Protein AF-A0A6L3IJA5-F1 (afdb_monomer)

Solvent-accessible surface area (backbone atoms only — not comparable to full-atom values): 13699 Å² total; per-residue (Å²): 108,68,68,59,54,30,40,75,74,55,51,24,45,78,39,43,43,39,73,94,77,70,41,75,40,86,70,76,57,50,31,84,88,55,12,35,15,20,26,86,86,50,43,81,37,47,68,91,60,28,25,31,34,43,31,57,41,77,87,83,70,42,78,50,74,45,78,39,91,75,43,54,68,75,41,63,40,60,51,35,37,33,44,24,50,54,77,87,69,91,47,86,58,62,51,78,49,78,43,82,45,71,37,71,56,60,38,58,46,79,45,77,51,69,24,52,68,57,72,60,26,44,50,74,47,54,46,73,84,42,31,89,29,44,22,76,33,53,70,40,56,52,69,58,46,23,50,37,45,36,48,24,19,47,26,80,83,34,86,87,46,79,60,53,39,45,66,25,48,35,44,96,87,68,48,65,45,85,78,70,75,70,50,39,58,42,51,10,36,23,16,27,86,80,55,45,84,35,45,86,90,48,71,48,42,30,37,39,31,40,45,77,46,29,40,35,46,27,35,31,66,90,63,62,60,73,43,68,47,67,50,40,36,29,44,27,32,70,93,40,73,86,24,28,36,34,40,43,36,40,38,38,30,74

pLDDT: mean 91.91, std 5.21, range [74.38, 98.38]

Mean predicted aligned error: 9.99 Å

Nearest PDB structures (foldseek):
  6c10-assembly1_A  TM=4.971E-01  e=2.724E-02  Mus musculus
  6bxz-assembly1_C  TM=3.250E-01  e=1.174E-02  Sus scrofa
  4xhz-assembly1_A  TM=2.845E-01  e=6.436E-03  Homo sapiens
  5kj4-assembly4_D  TM=2.575E-01  e=3.979E-03  Mus musculus
  6c13-assembly1_A  TM=2.760E-01  e=1.174E-02  Mus musculus

Foldseek 3Di:
DVLLVCCVVVQKDKFWADPVVRATDPDAAQPDRFKFFAALALDTDHPVRGQKMWGQPSVVRDTDIGGDPPHDAQRWYKTKMWMAGPPVDRRPHIDMDIDIDHRHQLLEDEAEEEFEDDAFGWDKDFLVVSQVSQCVLQVDGLQVVLVLQQLLQCCVVPVVGDRFKAKFWAAPVRDTPPPDDAQDGRNKFFAALRRDGDHPPPNGAWMWYRDRRIIIITGHPPHDFQRKDWTKMKMAGPVDRSRIHIYTYIYGYD

Structure (mmCIF, N/CA/C/O backbone):
data_AF-A0A6L3IJA5-F1
#
_entry.id   AF-A0A6L3IJA5-F1
#
loop_
_atom_site.group_PDB
_atom_site.id
_atom_site.type_symbol
_atom_site.label_atom_id
_atom_site.label_alt_id
_atom_site.label_comp_id
_atom_site.label_asym_id
_atom_site.label_entity_id
_atom_site.label_seq_id
_atom_site.pdbx_PDB_ins_code
_atom_site.Cartn_x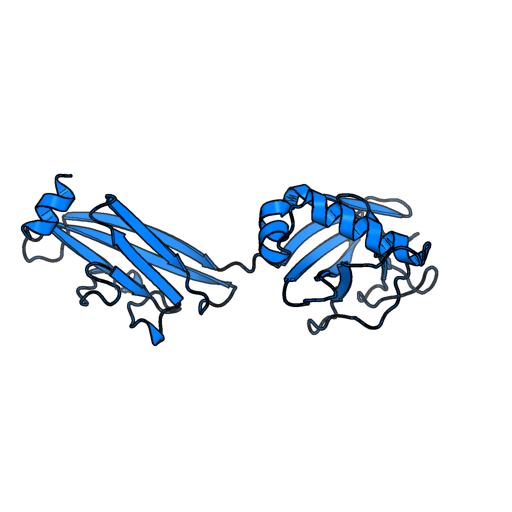
_atom_site.Cartn_y
_atom_site.Cartn_z
_atom_site.occupancy
_atom_site.B_iso_or_equiv
_atom_site.auth_seq_id
_atom_site.auth_comp_id
_atom_site.auth_asym_id
_atom_site.auth_atom_id
_atom_site.pdbx_PDB_model_num
ATOM 1 N N . ASP A 1 1 ? -27.912 -8.558 23.636 1.00 84.38 1 ASP A N 1
ATOM 2 C CA . ASP A 1 1 ? -28.985 -7.749 24.263 1.00 84.38 1 ASP A CA 1
ATOM 3 C C . ASP A 1 1 ? -28.858 -7.706 25.769 1.00 84.38 1 ASP A C 1
ATOM 5 O O . ASP A 1 1 ? -28.705 -6.617 26.307 1.00 84.38 1 ASP A O 1
ATOM 9 N N . GLU A 1 2 ? -28.803 -8.856 26.439 1.00 92.12 2 GLU A N 1
ATOM 10 C CA . GLU A 1 2 ? -28.619 -8.929 27.898 1.00 92.12 2 GLU A CA 1
ATOM 11 C C . GLU A 1 2 ? -27.371 -8.183 28.396 1.00 92.12 2 GLU A C 1
ATOM 13 O O . GLU A 1 2 ? -27.477 -7.377 29.315 1.00 92.12 2 GLU A O 1
ATOM 18 N N . THR A 1 3 ? -26.215 -8.345 27.740 1.00 90.56 3 THR A N 1
ATOM 19 C CA . THR A 1 3 ? -24.975 -7.627 28.098 1.00 90.56 3 THR A CA 1
ATOM 20 C C . THR A 1 3 ? -25.127 -6.103 28.050 1.00 90.56 3 THR A C 1
ATOM 22 O O . THR A 1 3 ? -24.613 -5.410 28.920 1.00 90.56 3 THR A O 1
ATOM 25 N N . LEU A 1 4 ? -25.856 -5.562 27.068 1.00 93.56 4 LEU A N 1
ATOM 26 C CA . LEU A 1 4 ? -26.048 -4.112 26.921 1.00 93.56 4 LEU A CA 1
ATOM 27 C C . LEU A 1 4 ? -27.063 -3.562 27.932 1.00 93.56 4 LEU A C 1
ATOM 29 O O . LEU A 1 4 ? -26.890 -2.457 28.449 1.00 93.56 4 LEU A O 1
ATOM 33 N N . ALA A 1 5 ? -28.093 -4.345 28.265 1.00 94.62 5 ALA A N 1
ATOM 34 C CA . ALA A 1 5 ? -28.998 -4.020 29.364 1.00 94.62 5 ALA A CA 1
ATOM 35 C C . ALA A 1 5 ? -28.258 -4.023 30.716 1.00 94.62 5 ALA A C 1
ATOM 37 O O . ALA A 1 5 ? -28.434 -3.104 31.517 1.00 94.62 5 ALA A O 1
ATOM 38 N N . ALA A 1 6 ? -27.386 -5.012 30.937 1.00 94.56 6 ALA A N 1
ATOM 39 C CA . ALA A 1 6 ? -26.534 -5.123 32.119 1.00 94.56 6 ALA A CA 1
ATOM 40 C C . ALA A 1 6 ? -25.496 -3.992 32.217 1.00 94.56 6 ALA A C 1
ATOM 42 O O . ALA A 1 6 ? -25.232 -3.481 33.303 1.00 94.56 6 ALA A O 1
ATOM 43 N N . LEU A 1 7 ? -24.952 -3.543 31.083 1.00 94.19 7 LEU A N 1
ATOM 44 C CA . LEU A 1 7 ? -24.096 -2.358 31.029 1.00 94.19 7 LEU A CA 1
ATOM 45 C C . LEU A 1 7 ? -24.874 -1.100 31.441 1.00 94.19 7 LEU A C 1
ATOM 47 O O . LEU A 1 7 ? -24.409 -0.318 32.264 1.00 94.19 7 LEU A O 1
ATOM 51 N N . SER A 1 8 ? -26.093 -0.935 30.920 1.00 92.56 8 SER A N 1
ATOM 52 C CA . SER A 1 8 ? -26.939 0.236 31.196 1.00 92.56 8 SER A CA 1
ATOM 53 C C . SER A 1 8 ? -27.377 0.325 32.661 1.00 92.56 8 SER A C 1
ATOM 55 O O . SER A 1 8 ? -27.529 1.420 33.195 1.00 92.56 8 SER A O 1
ATOM 57 N N . ASN A 1 9 ? -27.585 -0.819 33.320 1.00 93.81 9 ASN A N 1
ATOM 58 C CA . ASN A 1 9 ? -27.947 -0.875 34.738 1.00 93.81 9 ASN A CA 1
ATOM 59 C C . ASN A 1 9 ? -26.731 -0.965 35.686 1.00 93.81 9 ASN A C 1
ATOM 61 O O . ASN A 1 9 ? -26.912 -0.979 36.902 1.00 93.81 9 ASN A O 1
ATOM 65 N N . GLY A 1 10 ? -25.508 -1.013 35.144 1.00 92.88 10 GLY A N 1
ATOM 66 C CA . GLY A 1 10 ? -24.252 -0.994 35.897 1.00 92.88 10 GLY A CA 1
ATOM 67 C C . GLY A 1 10 ? -23.812 -2.332 36.499 1.00 92.88 10 GLY A C 1
ATOM 68 O O . GLY A 1 10 ? -22.794 -2.364 37.190 1.00 92.88 10 GLY A O 1
ATOM 69 N N . SER A 1 11 ? -24.534 -3.431 36.251 1.00 94.88 11 SER A N 1
ATOM 70 C CA . SER A 1 11 ? -24.127 -4.780 36.687 1.00 94.88 11 SER A CA 1
ATOM 71 C C . SER A 1 11 ? -22.992 -5.372 35.848 1.00 94.88 11 SER A C 1
ATOM 73 O O . SER A 1 11 ? -22.302 -6.284 36.300 1.00 94.88 11 SER A O 1
ATOM 75 N N . VAL A 1 12 ? -22.762 -4.827 34.654 1.00 95.81 12 VAL A N 1
ATOM 76 C CA . VAL A 1 12 ? -21.605 -5.109 33.800 1.00 95.81 12 VAL A CA 1
ATOM 77 C C . VAL A 1 12 ? -20.880 -3.801 33.503 1.00 95.81 12 VAL A C 1
ATOM 79 O O . VAL A 1 12 ? -21.504 -2.750 33.381 1.00 95.81 12 VAL A O 1
ATOM 82 N N . VAL A 1 13 ? -19.559 -3.868 33.373 1.00 94.94 13 VAL A N 1
ATOM 83 C CA . VAL A 1 13 ? -18.711 -2.755 32.927 1.00 94.94 13 VAL A CA 1
ATOM 84 C C . VAL A 1 13 ? -18.027 -3.091 31.610 1.00 94.94 13 VAL A C 1
ATOM 86 O O . VAL A 1 13 ? -17.796 -4.261 31.314 1.00 94.94 13 VAL A O 1
ATOM 89 N N . PHE A 1 14 ? -17.682 -2.059 30.843 1.00 96.31 14 PHE A N 1
ATOM 90 C CA . PHE A 1 14 ? -16.883 -2.156 29.626 1.00 96.31 14 PHE A CA 1
ATOM 91 C C . PHE A 1 14 ? -15.626 -1.301 29.786 1.00 96.31 14 PHE A C 1
ATOM 93 O O . PHE A 1 14 ? -15.737 -0.106 30.056 1.00 96.31 14 PHE A O 1
ATOM 100 N N . TYR A 1 15 ? -14.447 -1.906 29.646 1.00 96.19 15 TYR A N 1
ATOM 101 C CA . TYR A 1 15 ? -13.167 -1.219 29.833 1.00 96.19 15 TYR A CA 1
ATOM 102 C C . TYR A 1 15 ? -12.074 -1.764 28.903 1.00 96.19 15 TYR A C 1
ATOM 104 O O . TYR A 1 15 ? -12.122 -2.933 28.505 1.00 96.19 15 TYR A O 1
ATOM 112 N N . PRO A 1 16 ? -11.040 -0.958 28.604 1.00 96.19 16 PRO A N 1
ATOM 113 C CA . PRO A 1 16 ? -9.792 -1.450 28.050 1.00 96.19 16 PRO A CA 1
ATOM 114 C C . PRO A 1 16 ? -9.051 -2.349 29.036 1.00 96.19 16 PRO A C 1
ATOM 116 O O . PRO A 1 16 ? -9.175 -2.222 30.255 1.00 96.19 16 PRO A O 1
ATOM 119 N N . ILE A 1 17 ? -8.207 -3.220 28.500 1.00 94.06 17 ILE A N 1
ATOM 120 C CA . ILE A 1 17 ? -7.330 -4.099 29.265 1.00 94.06 17 ILE A CA 1
ATOM 121 C C . ILE A 1 17 ? -5.891 -3.747 28.909 1.00 94.06 17 ILE A C 1
ATOM 123 O O . ILE A 1 17 ? -5.483 -3.792 27.750 1.00 94.06 17 ILE A O 1
ATOM 127 N N . ASN A 1 18 ? -5.106 -3.393 29.922 1.00 89.56 18 ASN A N 1
ATOM 128 C CA . ASN A 1 18 ? -3.681 -3.171 29.767 1.00 89.56 18 ASN A CA 1
ATOM 129 C C . ASN A 1 18 ? -2.971 -4.528 29.697 1.00 89.56 18 ASN A C 1
ATOM 131 O O . ASN A 1 18 ? -2.871 -5.233 30.699 1.00 89.56 18 ASN A O 1
ATOM 135 N N . ILE A 1 19 ? -2.473 -4.879 28.514 1.00 81.75 19 ILE A N 1
ATOM 136 C CA . ILE A 1 19 ? -1.857 -6.184 28.248 1.00 81.75 19 ILE A CA 1
ATOM 137 C C . ILE A 1 19 ? -0.525 -6.330 28.990 1.00 81.75 19 ILE A C 1
ATOM 139 O O . ILE A 1 19 ? -0.257 -7.380 29.565 1.00 81.75 19 ILE A O 1
ATOM 143 N N . SER A 1 20 ? 0.295 -5.274 29.033 1.00 83.06 20 SER A N 1
ATOM 144 C CA . SER A 1 20 ? 1.627 -5.338 29.649 1.00 83.06 20 SER A CA 1
ATOM 145 C C . SER A 1 20 ? 1.568 -5.508 31.165 1.00 83.06 20 SER A C 1
ATOM 147 O O . SER A 1 20 ? 2.432 -6.155 31.749 1.00 83.06 20 SER A O 1
ATOM 149 N N . LYS A 1 21 ? 0.528 -4.964 31.802 1.00 86.38 21 LYS A N 1
ATOM 150 C CA . LYS A 1 21 ? 0.259 -5.130 33.238 1.00 86.38 21 LYS A CA 1
ATOM 151 C C . LYS A 1 21 ? -0.733 -6.254 33.544 1.00 86.38 21 LYS A C 1
ATOM 153 O O . LYS A 1 21 ? -0.950 -6.551 34.714 1.00 86.38 21 LYS A O 1
ATOM 158 N N . ASN A 1 22 ? -1.337 -6.837 32.509 1.00 85.81 22 ASN A N 1
ATOM 159 C CA . ASN A 1 22 ? -2.434 -7.798 32.579 1.00 85.81 22 ASN A CA 1
ATOM 160 C C . ASN A 1 22 ? -3.544 -7.385 33.567 1.00 85.81 22 ASN A C 1
ATOM 162 O O . ASN A 1 22 ? -3.958 -8.168 34.418 1.00 85.81 22 ASN A O 1
ATOM 166 N N . CYS A 1 23 ? -4.002 -6.135 33.479 1.00 90.50 23 CYS A N 1
ATOM 167 C CA . CYS A 1 23 ? -5.037 -5.598 34.361 1.00 90.50 23 CYS A CA 1
ATOM 168 C C . CYS A 1 23 ? -6.010 -4.681 33.614 1.00 90.50 23 CYS A C 1
ATOM 170 O O . CYS A 1 23 ? -5.690 -4.113 32.567 1.00 90.50 23 CYS A O 1
ATOM 172 N N . TRP A 1 24 ? -7.211 -4.516 34.162 1.00 93.75 24 TRP A N 1
ATOM 173 C CA . TRP A 1 24 ? -8.219 -3.616 33.612 1.00 93.75 24 TRP A CA 1
ATOM 174 C C . TRP A 1 24 ? -7.794 -2.155 33.722 1.00 93.75 24 TRP A C 1
ATOM 176 O O . TRP A 1 24 ? -7.414 -1.673 34.791 1.00 93.75 24 TRP A O 1
ATOM 186 N N . ASN A 1 25 ? -7.905 -1.423 32.619 1.00 93.62 25 ASN A N 1
ATOM 187 C CA . ASN A 1 25 ? -7.674 0.008 32.587 1.00 93.62 25 ASN A CA 1
ATOM 188 C C . ASN A 1 25 ? -8.999 0.749 32.805 1.00 93.62 25 ASN A C 1
ATOM 190 O O . ASN A 1 25 ? -9.786 0.932 31.884 1.00 93.62 25 ASN A O 1
ATOM 194 N N . ARG A 1 26 ? -9.220 1.216 34.034 1.00 92.81 26 ARG A N 1
ATOM 195 C CA . ARG A 1 26 ? -10.448 1.916 34.451 1.00 92.81 26 ARG A CA 1
ATOM 196 C C . ARG A 1 26 ? -10.456 3.411 34.096 1.00 92.81 26 ARG A C 1
ATOM 198 O O . ARG A 1 26 ? -11.208 4.178 34.692 1.00 92.81 26 ARG A O 1
ATOM 205 N N . THR A 1 27 ? -9.591 3.847 33.177 1.00 94.56 27 THR A N 1
ATOM 206 C CA . THR A 1 27 ? -9.556 5.243 32.714 1.00 94.56 27 THR A CA 1
ATOM 207 C C . THR A 1 27 ? -10.893 5.600 32.073 1.00 94.56 27 THR A C 1
ATOM 209 O O . THR A 1 27 ? -11.450 4.804 31.316 1.00 94.56 27 THR A O 1
ATOM 212 N N . ALA A 1 28 ? -11.413 6.792 32.369 1.00 95.44 28 ALA A N 1
ATOM 213 C CA . ALA A 1 28 ? -12.652 7.268 31.763 1.00 95.44 28 ALA A CA 1
ATOM 214 C C . ALA A 1 28 ? -12.550 7.283 30.221 1.00 95.44 28 ALA A C 1
ATOM 216 O O . ALA A 1 28 ? -11.445 7.454 29.696 1.00 95.44 28 ALA A O 1
ATOM 217 N N . PRO A 1 29 ? -13.665 7.096 29.493 1.00 97.31 29 PRO A N 1
ATOM 218 C CA . PRO A 1 29 ? -13.683 7.161 28.035 1.00 97.31 29 PRO A CA 1
ATOM 219 C C . PRO A 1 29 ? -13.004 8.426 27.500 1.00 97.31 29 PRO A C 1
ATOM 221 O O . PRO A 1 29 ? -13.299 9.533 27.949 1.00 97.31 29 PRO A O 1
ATOM 224 N N . THR A 1 30 ? -12.095 8.257 26.539 1.00 97.56 30 THR A N 1
ATOM 225 C CA . THR A 1 30 ? -11.427 9.371 25.841 1.00 97.56 30 THR A CA 1
ATOM 226 C C . THR A 1 30 ? -11.969 9.595 24.430 1.00 97.56 30 THR A C 1
ATOM 228 O O . THR A 1 30 ? -11.649 10.608 23.809 1.00 97.56 30 THR A O 1
ATOM 231 N N . LYS A 1 31 ? -12.834 8.698 23.937 1.00 95.81 31 LYS A N 1
ATOM 232 C CA . LYS A 1 31 ? -13.572 8.823 22.677 1.00 95.81 31 LYS A CA 1
ATOM 233 C C . LYS A 1 31 ? -15.063 8.597 22.912 1.00 95.81 31 LYS A C 1
ATOM 235 O O . LYS A 1 31 ? -15.468 7.535 23.379 1.00 95.81 31 LYS A O 1
ATOM 240 N N . GLY A 1 32 ? -15.874 9.586 22.542 1.00 91.31 32 GLY A N 1
ATOM 241 C CA . GLY A 1 32 ? -17.325 9.506 22.692 1.00 91.31 32 GLY A CA 1
ATOM 242 C C . GLY A 1 32 ? -17.736 9.191 24.134 1.00 91.31 32 GLY A C 1
ATOM 243 O O . GLY A 1 32 ? -17.116 9.662 25.085 1.00 91.31 32 GLY A O 1
ATOM 244 N N . THR A 1 33 ? -18.791 8.391 24.292 1.00 90.38 33 THR A N 1
ATOM 245 C CA . THR A 1 33 ? -19.311 8.001 25.614 1.00 90.38 33 THR A CA 1
ATOM 246 C C . THR A 1 33 ? -18.761 6.660 26.101 1.00 90.38 33 THR A C 1
ATOM 248 O O . THR A 1 33 ? -18.692 6.456 27.304 1.00 90.38 33 THR A O 1
ATOM 251 N N . ASN A 1 34 ? -18.355 5.760 25.195 1.00 93.25 34 ASN A N 1
ATOM 252 C CA . ASN A 1 34 ? -17.954 4.381 25.515 1.00 93.25 34 ASN A CA 1
ATOM 253 C C . ASN A 1 34 ? -16.737 3.924 24.688 1.00 93.25 34 ASN A C 1
ATOM 255 O O . ASN A 1 34 ? -16.732 2.824 24.131 1.00 93.25 34 ASN A O 1
ATOM 259 N N . GLY A 1 35 ? -15.727 4.781 24.547 1.00 97.06 35 GLY A N 1
ATOM 260 C CA . GLY A 1 35 ? -14.554 4.490 23.731 1.00 97.06 35 GLY A CA 1
ATOM 261 C C . GLY A 1 35 ? -13.271 5.152 24.216 1.00 97.06 35 GLY A C 1
ATOM 262 O O . GLY A 1 35 ? -13.274 6.040 25.071 1.00 97.06 35 GLY A O 1
ATOM 263 N N . TRP A 1 36 ? -12.154 4.713 23.641 1.00 98.38 36 TRP A N 1
ATOM 264 C CA . TRP A 1 36 ? -10.816 5.194 23.974 1.00 98.38 36 TRP A CA 1
ATOM 265 C C . TRP A 1 36 ? -9.952 5.348 22.724 1.00 98.38 36 TRP A C 1
ATOM 267 O O . TRP A 1 36 ? -10.034 4.540 21.795 1.00 98.38 36 TRP A O 1
ATOM 277 N N . TYR A 1 37 ? -9.109 6.378 22.730 1.00 97.75 37 TYR A N 1
ATOM 278 C CA . TYR A 1 37 ? -7.975 6.517 21.819 1.00 97.75 37 TYR A CA 1
ATOM 279 C C . TYR A 1 37 ? -6.755 5.768 22.359 1.00 97.75 37 TYR A C 1
ATOM 281 O O . TYR A 1 37 ? -6.581 5.659 23.574 1.00 97.75 37 TYR A O 1
ATOM 289 N N . TYR A 1 38 ? -5.913 5.275 21.452 1.00 95.62 38 TYR A N 1
ATOM 290 C CA . TYR A 1 38 ? -4.679 4.555 21.759 1.00 95.62 38 TYR A CA 1
ATOM 291 C C . TYR A 1 38 ? -3.489 5.184 21.040 1.00 95.62 38 TYR A C 1
ATOM 293 O O . TYR A 1 38 ? -3.586 5.551 19.868 1.00 95.62 38 TYR A O 1
ATOM 301 N N . ASN A 1 39 ? -2.362 5.280 21.743 1.00 92.25 39 ASN A N 1
ATOM 302 C CA . ASN A 1 39 ? -1.087 5.742 21.198 1.00 92.25 39 ASN A CA 1
ATOM 303 C C . ASN A 1 39 ? -0.274 4.581 20.596 1.00 92.25 39 ASN A C 1
ATOM 305 O O . ASN A 1 39 ? -0.659 3.418 20.697 1.00 92.25 39 ASN A O 1
ATOM 309 N N . THR A 1 40 ? 0.891 4.885 20.020 1.00 84.38 40 THR A N 1
ATOM 310 C CA . THR A 1 40 ? 1.799 3.906 19.385 1.00 84.38 40 THR A CA 1
ATOM 311 C C . THR A 1 40 ? 2.246 2.761 20.297 1.00 84.38 40 THR A C 1
ATOM 313 O O . THR A 1 40 ? 2.575 1.688 19.805 1.00 84.38 40 THR A O 1
ATOM 316 N N . ALA A 1 41 ? 2.221 2.942 21.620 1.00 84.38 41 ALA A N 1
ATOM 317 C CA . ALA A 1 41 ? 2.559 1.900 22.590 1.00 84.38 41 ALA A CA 1
ATOM 318 C C . ALA A 1 41 ? 1.355 1.023 22.998 1.00 84.38 41 ALA A C 1
ATOM 320 O O . ALA A 1 41 ? 1.477 0.200 23.906 1.00 84.38 41 ALA A O 1
ATOM 321 N N . GLY A 1 42 ? 0.178 1.222 22.390 1.00 83.75 42 GLY A N 1
ATOM 322 C CA . GLY A 1 42 ? -1.064 0.536 22.768 1.00 83.75 42 GLY A CA 1
ATOM 323 C C . GLY A 1 42 ? -1.662 1.025 24.092 1.00 83.75 42 GLY A C 1
ATOM 324 O O . GLY A 1 42 ? -2.520 0.364 24.675 1.00 83.75 42 GLY A O 1
ATOM 325 N N . GLY A 1 43 ? -1.209 2.173 24.601 1.00 91.25 43 GLY A N 1
ATOM 326 C CA . GLY A 1 43 ? -1.737 2.791 25.814 1.00 91.25 43 GLY A CA 1
ATOM 327 C C . GLY A 1 43 ? -2.904 3.726 25.513 1.00 91.25 43 GLY A C 1
ATOM 328 O O . GLY A 1 43 ? -2.872 4.453 24.523 1.00 91.25 43 GLY A O 1
ATOM 329 N N . VAL A 1 44 ? -3.905 3.741 26.398 1.00 95.62 44 VAL A N 1
ATOM 330 C CA . VAL A 1 44 ? -5.018 4.704 26.334 1.00 95.62 44 VAL A CA 1
ATOM 331 C C . VAL A 1 44 ? -4.482 6.134 26.441 1.00 95.62 44 VAL A C 1
ATOM 333 O O . VAL A 1 44 ? -3.692 6.430 27.340 1.00 95.62 44 VAL A O 1
ATOM 336 N N . CYS A 1 45 ? -4.929 7.013 25.549 1.00 95.25 45 CYS A N 1
ATOM 337 C CA . CYS A 1 45 ? -4.523 8.415 25.473 1.00 95.25 45 CYS A CA 1
ATOM 338 C C . CYS A 1 45 ? -5.701 9.334 25.092 1.00 95.25 45 CYS A C 1
ATOM 340 O O . CYS A 1 45 ? -6.846 8.888 24.974 1.00 95.25 45 CYS A O 1
ATOM 342 N N . ASP A 1 46 ? -5.426 10.631 24.951 1.00 95.81 46 ASP A N 1
ATOM 343 C CA . ASP A 1 46 ? -6.362 11.605 24.387 1.00 95.81 46 ASP A CA 1
ATOM 344 C C . ASP A 1 46 ? -6.395 11.558 22.848 1.00 95.81 46 ASP A C 1
ATOM 346 O O . ASP A 1 46 ? -5.598 10.876 22.205 1.00 95.81 46 ASP A O 1
ATOM 350 N N . ALA A 1 47 ? -7.331 12.298 22.248 1.00 94.75 47 ALA A N 1
ATOM 351 C CA . ALA A 1 47 ? -7.491 12.347 20.795 1.00 94.75 47 ALA A CA 1
ATOM 352 C C . ALA A 1 47 ? -6.254 12.906 20.068 1.00 94.75 47 ALA A C 1
ATOM 354 O O . ALA A 1 47 ? -5.940 12.453 18.972 1.00 94.75 47 ALA A O 1
ATOM 355 N N . ALA A 1 48 ? -5.551 13.871 20.670 1.00 93.62 48 ALA A N 1
ATOM 356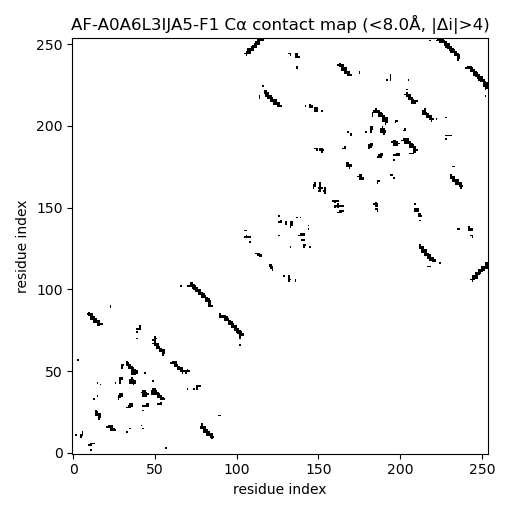 C CA . ALA A 1 48 ? -4.397 14.525 20.051 1.00 93.62 48 ALA A CA 1
ATOM 357 C C . ALA A 1 48 ? -3.186 13.587 19.931 1.00 93.62 48 ALA A C 1
ATOM 359 O O . ALA A 1 48 ? -2.389 13.720 19.007 1.00 93.62 48 ALA A O 1
ATOM 360 N N . SER A 1 49 ? -3.065 12.630 20.850 1.00 94.19 49 SER A N 1
ATOM 361 C CA . SER A 1 49 ? -1.978 11.647 20.893 1.00 94.19 49 SER A CA 1
ATOM 362 C C . SER A 1 49 ? -2.381 10.281 20.319 1.00 94.19 49 SER A C 1
ATOM 364 O O . SER A 1 49 ? -1.629 9.309 20.438 1.00 94.19 49 SER A O 1
ATOM 366 N N . GLY A 1 50 ? -3.601 10.170 19.790 1.00 94.44 50 GLY A N 1
ATOM 367 C CA . GLY A 1 50 ? -4.178 8.927 19.300 1.00 94.44 50 GLY A CA 1
ATOM 368 C C . GLY A 1 50 ? -3.728 8.590 17.882 1.00 94.44 50 GLY A C 1
ATOM 369 O O . GLY A 1 50 ? -3.652 9.462 17.020 1.00 94.44 50 GLY A O 1
ATOM 370 N N . ILE A 1 51 ? -3.494 7.302 17.638 1.00 93.56 51 ILE A N 1
ATOM 371 C CA . ILE A 1 51 ? -3.279 6.718 16.302 1.00 93.56 51 ILE A CA 1
ATOM 372 C C . ILE A 1 51 ? -4.341 5.671 15.942 1.00 93.56 51 ILE A C 1
ATOM 374 O O . ILE A 1 51 ? -4.516 5.314 14.785 1.00 93.56 51 ILE A O 1
ATOM 378 N N . ALA A 1 52 ? -5.073 5.171 16.931 1.00 95.06 52 ALA A N 1
ATOM 379 C CA . ALA A 1 52 ? -6.190 4.265 16.741 1.00 95.06 52 ALA A CA 1
ATOM 380 C C . ALA A 1 52 ? -7.237 4.529 17.820 1.00 95.06 52 ALA A C 1
ATOM 382 O O . ALA A 1 52 ? -6.974 5.184 18.832 1.00 95.06 52 ALA A O 1
ATOM 383 N N . SER A 1 53 ? -8.440 4.014 17.619 1.00 96.94 53 SER A N 1
ATOM 384 C CA . SER A 1 53 ? -9.498 4.081 18.612 1.00 96.94 53 SER A CA 1
ATOM 385 C C . SER A 1 53 ? -10.411 2.876 18.549 1.00 96.94 53 SER A C 1
ATOM 387 O O . SER A 1 53 ? -10.568 2.267 17.493 1.00 96.94 53 SER A O 1
ATOM 389 N N . ILE A 1 54 ? -11.035 2.573 19.683 1.00 97.44 54 ILE A N 1
ATOM 390 C CA . ILE A 1 54 ? -12.132 1.616 19.754 1.00 97.44 54 ILE A CA 1
ATOM 391 C C . ILE A 1 54 ? -13.287 2.227 20.536 1.00 97.44 54 ILE A C 1
ATOM 393 O O . ILE A 1 54 ? -13.072 2.883 21.560 1.00 97.44 54 ILE A O 1
ATOM 397 N N . GLU A 1 55 ? -14.507 2.017 20.063 1.00 96.94 55 GLU A N 1
ATOM 398 C CA . GLU A 1 55 ? -15.722 2.431 20.758 1.00 96.94 55 GLU A CA 1
ATOM 399 C C . GLU A 1 55 ? -16.811 1.367 20.654 1.00 96.94 55 GLU A C 1
ATOM 401 O O . GLU A 1 55 ? -16.899 0.635 19.669 1.00 96.94 55 GLU A O 1
ATOM 406 N N . LEU A 1 56 ? -17.637 1.278 21.695 1.00 97.00 56 LEU A N 1
ATOM 407 C CA . LEU A 1 56 ? -18.843 0.462 21.684 1.00 97.00 56 LEU A CA 1
ATOM 408 C C . LEU A 1 56 ? -20.018 1.286 21.146 1.00 97.00 56 LEU A C 1
ATOM 410 O O . LEU A 1 56 ? -20.538 2.160 21.847 1.00 97.00 56 LEU A O 1
ATOM 414 N N . ASP A 1 57 ? -20.490 0.952 19.946 1.00 95.06 57 ASP A N 1
ATOM 415 C CA . ASP A 1 57 ? -21.788 1.410 19.452 1.00 95.06 57 ASP A CA 1
ATOM 416 C C . ASP A 1 57 ? -22.874 0.497 20.033 1.00 95.06 57 ASP A C 1
ATOM 418 O O . ASP A 1 57 ? -23.192 -0.568 19.502 1.00 95.06 57 ASP A O 1
ATOM 422 N N . ALA A 1 58 ? -23.453 0.909 21.162 1.00 91.81 58 ALA A N 1
ATOM 423 C CA . ALA A 1 58 ? -24.501 0.145 21.835 1.00 91.81 58 ALA A CA 1
ATOM 424 C C . ALA A 1 58 ? -25.818 0.075 21.034 1.00 91.81 58 ALA A C 1
ATOM 426 O O . ALA A 1 58 ? -26.629 -0.817 21.284 1.00 91.81 58 ALA A O 1
ATOM 427 N N . THR A 1 59 ? -26.041 0.985 20.078 1.00 92.00 59 THR A N 1
ATOM 428 C CA . THR A 1 59 ? -27.263 1.002 19.258 1.00 92.00 59 THR A CA 1
ATOM 429 C C . THR A 1 59 ? -27.178 -0.059 18.170 1.00 92.00 59 THR A C 1
ATOM 431 O O . THR A 1 59 ? -28.105 -0.856 18.009 1.00 92.00 59 THR A O 1
ATOM 434 N N . LYS A 1 60 ? -26.047 -0.100 17.457 1.00 94.06 60 LYS A N 1
ATOM 435 C CA . LYS A 1 60 ? -25.774 -1.105 16.418 1.00 94.06 60 LYS A CA 1
ATOM 436 C C . LYS A 1 60 ? -25.258 -2.428 16.976 1.00 94.06 60 LYS A C 1
ATOM 438 O O . LYS A 1 60 ? -25.344 -3.443 16.295 1.00 94.06 60 LYS A O 1
ATOM 443 N N . LYS A 1 61 ? -24.824 -2.434 18.241 1.00 94.06 61 LYS A N 1
ATOM 444 C CA . LYS A 1 61 ? -24.240 -3.582 18.954 1.00 94.06 61 LYS A CA 1
ATOM 445 C C . LYS A 1 61 ? -22.892 -3.997 18.355 1.00 94.06 61 LYS A C 1
ATOM 447 O O . LYS A 1 61 ? -22.606 -5.183 18.217 1.00 94.06 61 LYS A O 1
ATOM 452 N N . GLU A 1 62 ? -22.068 -3.007 18.026 1.00 94.94 62 GLU A N 1
ATOM 453 C CA . GLU A 1 62 ? -20.787 -3.175 17.333 1.00 94.94 62 GLU A CA 1
ATOM 454 C C . GLU A 1 62 ? -19.627 -2.632 18.176 1.00 94.94 62 GLU A C 1
ATOM 456 O O . GLU A 1 62 ? -19.765 -1.636 18.890 1.00 94.94 62 GLU A O 1
ATOM 461 N N . LEU A 1 63 ? -18.464 -3.278 18.069 1.00 95.50 63 LEU A N 1
ATOM 462 C CA . LEU A 1 63 ? -17.188 -2.683 18.462 1.00 95.50 63 LEU A CA 1
ATOM 463 C C . LEU A 1 63 ? -16.572 -2.058 17.215 1.00 95.50 63 LEU A C 1
ATOM 465 O O . LEU A 1 63 ? -16.199 -2.769 16.284 1.00 95.50 63 LEU A O 1
ATOM 469 N N . VAL A 1 64 ? -16.482 -0.733 17.197 1.00 95.88 64 VAL A N 1
ATOM 470 C CA . VAL A 1 64 ? -15.977 0.022 16.052 1.00 95.88 64 VAL A CA 1
ATOM 471 C C . VAL A 1 64 ? -14.517 0.364 16.310 1.00 95.88 64 VAL A C 1
ATOM 473 O O . VAL A 1 64 ? -14.204 1.205 17.155 1.00 95.88 64 VAL A O 1
ATOM 476 N N . LEU A 1 65 ? -13.621 -0.311 15.593 1.00 94.88 65 LEU A N 1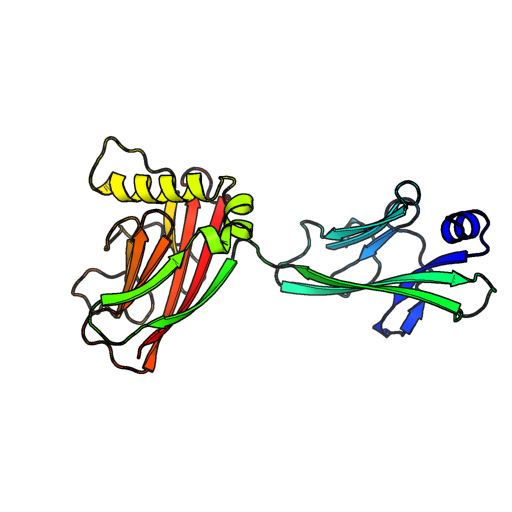
ATOM 477 C CA . LEU A 1 65 ? -12.190 -0.033 15.605 1.00 94.88 65 LEU A CA 1
ATOM 478 C C . LEU A 1 65 ? -11.837 0.862 14.415 1.00 94.88 65 LEU A C 1
ATOM 480 O O . LEU A 1 65 ? -12.151 0.531 13.278 1.00 94.88 65 LEU A O 1
ATOM 484 N N . ASN A 1 66 ? -11.171 1.984 14.683 1.00 93.50 66 ASN A N 1
ATOM 485 C CA . ASN A 1 66 ? -10.711 2.917 13.656 1.00 93.50 66 ASN A CA 1
ATOM 486 C C . ASN A 1 66 ? -9.212 3.164 13.810 1.00 93.50 66 ASN A C 1
ATOM 488 O O . ASN A 1 66 ? -8.766 3.538 14.898 1.00 93.50 66 ASN A O 1
ATOM 492 N N . VAL A 1 67 ? -8.461 3.022 12.721 1.00 90.75 67 VAL A N 1
ATOM 493 C CA . VAL A 1 67 ? -7.084 3.522 12.607 1.00 90.75 67 VAL A CA 1
ATOM 494 C C . VAL A 1 67 ? -7.154 4.969 12.120 1.00 90.75 67 VAL A C 1
ATOM 496 O O . VAL A 1 67 ? -7.919 5.276 11.210 1.00 90.75 67 VAL A O 1
ATOM 499 N N . LEU A 1 68 ? -6.425 5.871 12.772 1.00 90.31 68 LEU A N 1
ATOM 500 C CA . LEU A 1 68 ? -6.400 7.295 12.441 1.00 90.31 68 LEU A CA 1
ATOM 501 C C . LEU A 1 68 ? -5.295 7.578 11.418 1.00 90.31 68 LEU A C 1
ATOM 503 O O . LEU A 1 68 ? -4.276 6.896 11.403 1.00 90.31 68 LEU A O 1
ATOM 507 N N . GLU A 1 69 ? -5.453 8.637 10.625 1.00 83.00 69 GLU A N 1
ATOM 508 C CA . GLU A 1 69 ? -4.458 9.071 9.624 1.00 83.00 69 GLU A CA 1
ATOM 509 C C . GLU A 1 69 ? -3.089 9.421 10.235 1.00 83.00 69 GLU A C 1
ATOM 511 O O . GLU A 1 69 ? -2.067 9.394 9.559 1.00 83.00 69 GLU A O 1
ATOM 516 N N . THR A 1 70 ? -3.050 9.726 11.534 1.00 82.06 70 THR A N 1
ATOM 517 C CA . THR A 1 70 ? -1.818 9.969 12.298 1.00 82.06 70 THR A CA 1
ATOM 518 C C . THR A 1 70 ? -1.002 8.699 12.555 1.00 82.06 70 THR A C 1
ATOM 520 O O . THR A 1 70 ? 0.137 8.790 13.019 1.00 82.06 70 THR A O 1
ATOM 523 N N . ALA A 1 71 ? -1.560 7.511 12.301 1.00 85.88 71 ALA A N 1
ATOM 524 C CA . ALA A 1 71 ? -0.863 6.253 12.495 1.00 85.88 71 ALA A CA 1
ATOM 525 C C . ALA A 1 71 ? 0.231 6.069 11.440 1.00 85.88 71 ALA A C 1
ATOM 527 O O . ALA A 1 71 ? -0.025 6.051 10.240 1.00 85.88 71 ALA A O 1
ATOM 528 N N . SER A 1 72 ? 1.473 5.902 11.890 1.00 82.25 72 SER A N 1
ATOM 529 C CA . SER A 1 72 ? 2.588 5.670 10.976 1.00 82.25 72 SER A CA 1
ATOM 530 C C . SER A 1 72 ? 2.538 4.257 10.392 1.00 82.25 72 SER A C 1
ATOM 532 O O . SER A 1 72 ? 2.264 3.289 11.106 1.00 82.25 72 SER A O 1
ATOM 534 N N . VAL A 1 73 ? 2.878 4.133 9.109 1.00 80.00 73 VAL A N 1
ATOM 535 C CA . VAL A 1 73 ? 3.134 2.849 8.440 1.00 80.00 73 VAL A CA 1
ATOM 536 C C . VAL A 1 73 ? 4.103 1.992 9.258 1.00 80.00 73 VAL A C 1
ATOM 538 O O . VAL A 1 73 ? 5.073 2.491 9.827 1.00 80.00 73 VAL A O 1
ATOM 541 N N . GLY A 1 74 ? 3.846 0.687 9.302 1.00 74.75 74 GLY A N 1
ATOM 542 C CA . GLY A 1 74 ? 4.622 -0.288 10.064 1.00 74.75 74 GLY A CA 1
ATOM 543 C C . GLY A 1 74 ? 4.254 -0.342 11.546 1.00 74.75 74 GLY A C 1
ATOM 544 O O . GLY A 1 74 ? 4.819 -1.152 12.278 1.00 74.75 74 GLY A O 1
ATOM 545 N N . THR A 1 75 ? 3.304 0.479 12.008 1.00 82.25 75 THR A N 1
ATOM 546 C CA . THR A 1 75 ? 2.799 0.373 13.378 1.00 82.25 75 THR A CA 1
ATOM 547 C C . THR A 1 75 ? 2.072 -0.951 13.561 1.00 82.25 75 THR A C 1
ATOM 549 O O . THR A 1 75 ? 1.136 -1.263 12.828 1.00 82.25 75 THR A O 1
ATOM 552 N N . ILE A 1 76 ? 2.477 -1.702 14.582 1.00 84.31 76 ILE A N 1
ATOM 553 C CA . ILE A 1 76 ? 1.797 -2.911 15.039 1.00 84.31 76 ILE A CA 1
ATOM 554 C C . ILE A 1 76 ? 1.356 -2.662 16.474 1.00 84.31 76 ILE A C 1
ATOM 556 O O . ILE A 1 76 ? 2.161 -2.254 17.313 1.00 84.31 76 ILE A O 1
ATOM 560 N N . MET A 1 77 ? 0.086 -2.907 16.770 1.00 85.69 77 MET A N 1
ATOM 561 C CA . MET A 1 77 ? -0.448 -2.752 18.117 1.00 85.69 77 MET A CA 1
ATOM 562 C C . MET A 1 77 ? -1.537 -3.775 18.404 1.00 85.69 77 MET A C 1
ATOM 564 O O . MET A 1 77 ? -2.247 -4.211 17.504 1.00 85.69 77 MET A O 1
ATOM 568 N N . SER A 1 78 ? -1.693 -4.120 19.679 1.00 89.25 78 SER A N 1
ATOM 569 C CA . SER A 1 78 ? -2.791 -4.963 20.142 1.00 89.25 78 SER A CA 1
ATOM 570 C C . SER A 1 78 ? -3.695 -4.142 21.055 1.00 89.25 78 SER A C 1
ATOM 572 O O . SER A 1 78 ? -3.238 -3.563 22.043 1.00 89.25 78 SER A O 1
ATOM 574 N N . ILE A 1 79 ? -4.979 -4.065 20.716 1.00 92.62 79 ILE A N 1
ATOM 575 C CA . ILE A 1 79 ? -6.005 -3.352 21.477 1.00 92.62 79 ILE A CA 1
ATOM 576 C C . ILE A 1 79 ? -6.897 -4.393 22.133 1.00 92.62 79 ILE A C 1
ATOM 578 O O . ILE A 1 79 ? -7.460 -5.259 21.469 1.00 92.62 79 ILE A O 1
ATOM 582 N N . ASN A 1 80 ? -7.008 -4.325 23.457 1.00 94.19 80 ASN A N 1
ATOM 583 C CA . ASN A 1 80 ? -7.819 -5.259 24.223 1.00 94.19 80 ASN A CA 1
ATOM 584 C C . ASN A 1 80 ? -8.892 -4.496 24.990 1.00 94.19 80 ASN A C 1
ATOM 586 O O . ASN A 1 80 ? -8.590 -3.568 25.739 1.00 94.19 80 ASN A O 1
ATOM 590 N N . VAL A 1 81 ? -10.140 -4.915 24.817 1.00 95.75 81 VAL A N 1
ATOM 591 C CA . VAL A 1 81 ? -11.301 -4.417 25.561 1.00 95.75 81 VAL A CA 1
ATOM 592 C C . VAL A 1 81 ? -12.140 -5.593 26.022 1.00 95.75 81 VAL A C 1
ATOM 594 O O . VAL A 1 81 ? -12.028 -6.695 25.487 1.00 95.75 81 VAL A O 1
ATOM 597 N N . GLY A 1 82 ? -12.997 -5.387 27.008 1.00 95.62 82 GLY A N 1
ATOM 598 C CA . GLY A 1 82 ? -13.849 -6.466 27.475 1.00 95.62 82 GLY A CA 1
ATOM 599 C C . GLY A 1 82 ? -15.039 -5.997 28.279 1.00 95.62 82 GLY A C 1
ATOM 600 O O . GLY A 1 82 ? -15.081 -4.858 28.745 1.00 95.62 82 GLY A O 1
ATOM 601 N N . PHE A 1 83 ? -15.984 -6.916 28.445 1.00 96.69 83 PHE A N 1
ATOM 602 C CA . PHE A 1 83 ? -17.091 -6.772 29.379 1.00 96.69 83 PHE A CA 1
ATOM 603 C C . PHE A 1 83 ? -16.838 -7.657 30.586 1.00 96.69 83 PHE A C 1
ATOM 605 O O . PHE A 1 83 ? -16.464 -8.817 30.413 1.00 96.69 83 PHE A O 1
ATOM 612 N N . ALA A 1 84 ? -17.087 -7.137 31.781 1.00 95.75 84 ALA A N 1
ATOM 613 C CA . ALA A 1 84 ? -16.938 -7.893 33.016 1.00 95.75 84 ALA A CA 1
ATOM 614 C C . ALA A 1 84 ? -18.089 -7.647 33.984 1.00 95.75 84 ALA A C 1
ATOM 616 O O . ALA A 1 84 ? -18.697 -6.574 33.976 1.00 95.75 84 ALA A O 1
ATOM 617 N N . ILE A 1 85 ? -18.358 -8.628 34.845 1.00 95.25 85 ILE A N 1
ATOM 618 C CA . ILE A 1 85 ? -19.326 -8.469 35.932 1.00 95.25 85 ILE A CA 1
ATOM 619 C C . ILE A 1 85 ? -18.797 -7.429 36.923 1.00 95.25 85 ILE A C 1
ATOM 621 O O . ILE A 1 85 ? -17.687 -7.538 37.446 1.00 95.25 85 ILE A O 1
ATOM 625 N N . ASN A 1 86 ? -19.621 -6.426 37.220 1.00 92.81 86 ASN A N 1
ATOM 626 C CA . ASN A 1 86 ? -19.303 -5.383 38.182 1.00 92.81 86 ASN A CA 1
ATOM 627 C C . ASN A 1 86 ? -19.593 -5.850 39.614 1.00 92.81 86 ASN A C 1
ATOM 629 O O . ASN A 1 86 ? -20.577 -5.462 40.241 1.00 92.81 86 ASN A O 1
ATOM 633 N N . ASN A 1 87 ? -18.731 -6.718 40.127 1.00 86.81 87 ASN A N 1
ATOM 634 C CA . ASN A 1 87 ? -18.808 -7.256 41.487 1.00 86.81 87 ASN A CA 1
ATOM 635 C C . ASN A 1 87 ? -17.941 -6.477 42.498 1.00 86.81 87 ASN A C 1
ATOM 637 O O . ASN A 1 87 ? -17.793 -6.910 43.639 1.00 86.81 87 ASN A O 1
ATOM 641 N N . GLY A 1 88 ? -17.346 -5.350 42.087 1.00 78.62 88 GLY A N 1
ATOM 642 C CA . GLY A 1 88 ? -16.422 -4.562 42.909 1.00 78.62 88 GLY A CA 1
ATOM 643 C C . GLY A 1 88 ? -15.029 -5.180 43.105 1.00 78.62 88 GLY A C 1
ATOM 644 O O . GLY A 1 88 ? -14.241 -4.622 43.866 1.00 78.62 88 GLY A O 1
ATOM 645 N N . ALA A 1 89 ? -14.716 -6.295 42.436 1.00 79.25 89 ALA A N 1
ATOM 646 C CA . ALA A 1 89 ? -13.423 -6.979 42.502 1.00 79.25 89 ALA A CA 1
ATOM 647 C C . ALA A 1 89 ? -12.530 -6.643 41.286 1.00 79.25 89 ALA A C 1
ATOM 649 O O . ALA A 1 89 ? -12.683 -5.595 40.647 1.00 79.25 89 ALA A O 1
ATOM 650 N N . ASP A 1 90 ? -11.588 -7.530 40.959 1.00 82.06 90 ASP A N 1
ATOM 651 C CA . ASP A 1 90 ? -10.614 -7.364 39.872 1.00 82.06 90 ASP A CA 1
ATOM 652 C C . ASP A 1 90 ? -11.171 -7.697 38.476 1.00 82.06 90 ASP A C 1
ATOM 654 O O . ASP A 1 90 ? -10.419 -7.709 37.503 1.00 82.06 90 ASP A O 1
ATOM 658 N N . PHE A 1 91 ? -12.500 -7.859 38.360 1.00 89.44 91 PHE A N 1
ATOM 659 C CA . PHE A 1 91 ? -13.210 -8.179 37.116 1.00 89.44 91 PHE A CA 1
ATOM 660 C C . PHE A 1 91 ? -12.729 -9.508 36.492 1.00 89.44 91 PHE A C 1
ATOM 662 O O . PHE A 1 91 ? -12.408 -9.559 35.306 1.00 89.44 91 PHE A O 1
ATOM 669 N N . ASP A 1 92 ? -12.677 -10.575 37.300 1.00 87.12 92 ASP A N 1
ATOM 670 C CA . ASP A 1 92 ? -12.201 -11.912 36.896 1.00 87.12 92 ASP A CA 1
ATOM 671 C C . ASP A 1 92 ? -13.207 -12.711 36.046 1.00 87.12 92 ASP A C 1
ATOM 673 O O . ASP A 1 92 ? -12.804 -13.585 35.280 1.00 87.12 92 ASP A O 1
ATOM 677 N N . ASP A 1 93 ? -14.499 -12.381 36.128 1.00 92.81 93 ASP A N 1
ATOM 678 C CA . ASP A 1 93 ? -15.547 -12.929 35.258 1.00 92.81 93 ASP A CA 1
ATOM 679 C C . ASP A 1 93 ? -15.792 -11.982 34.085 1.00 92.81 93 ASP A C 1
ATOM 681 O O . ASP A 1 93 ? -16.479 -10.958 34.216 1.00 92.81 93 ASP A O 1
ATOM 685 N N . TYR A 1 94 ? -15.201 -12.309 32.935 1.00 93.94 94 TYR A N 1
ATOM 686 C CA . TYR A 1 94 ? -15.220 -11.431 31.775 1.00 93.94 94 TYR A CA 1
ATOM 687 C C . TYR A 1 94 ? -15.150 -12.146 30.431 1.00 93.94 94 TYR A C 1
ATOM 689 O O . TYR A 1 94 ? -14.706 -13.285 30.306 1.00 93.94 94 TYR A O 1
ATOM 697 N N . ILE A 1 95 ? -15.524 -11.396 29.397 1.00 93.88 95 ILE A N 1
ATOM 698 C CA . ILE A 1 95 ? -15.173 -11.667 28.007 1.00 93.88 95 ILE A CA 1
ATOM 699 C C . ILE A 1 95 ? -14.198 -10.593 27.524 1.00 93.88 95 ILE A C 1
ATOM 701 O O . ILE A 1 95 ? -14.397 -9.401 27.770 1.00 93.88 95 ILE A O 1
ATOM 705 N N . ARG A 1 96 ? -13.133 -11.018 26.843 1.00 93.94 96 ARG A N 1
ATOM 706 C CA . ARG A 1 96 ? -12.113 -10.148 26.250 1.00 93.94 96 ARG A CA 1
ATOM 707 C C . ARG A 1 96 ? -12.168 -10.263 24.735 1.00 93.94 96 ARG A C 1
ATOM 709 O O . ARG A 1 96 ? -12.206 -11.363 24.194 1.00 93.94 96 ARG A O 1
ATOM 716 N N . PHE A 1 97 ? -12.106 -9.114 24.083 1.00 94.12 97 PHE A N 1
ATOM 717 C CA . PHE A 1 97 ? -11.878 -8.970 22.658 1.00 94.12 97 PHE A CA 1
ATOM 718 C C . PHE A 1 97 ? -10.459 -8.448 22.464 1.00 94.12 97 PHE A C 1
ATOM 720 O O . PHE A 1 97 ? -10.087 -7.424 23.043 1.00 94.12 97 PHE A O 1
ATOM 727 N N . SER A 1 98 ? -9.677 -9.173 21.673 1.00 92.00 98 SER A N 1
ATOM 728 C CA . SER A 1 98 ? -8.304 -8.823 21.325 1.00 92.00 98 SER A CA 1
ATOM 729 C C . SER A 1 98 ? -8.258 -8.510 19.837 1.00 92.00 98 SER A C 1
ATOM 731 O O . SER A 1 98 ? -8.649 -9.341 19.020 1.00 92.00 98 SER A O 1
ATOM 733 N N . PHE A 1 99 ? -7.815 -7.303 19.504 1.00 89.06 99 PHE A N 1
ATOM 734 C CA . PHE A 1 99 ? -7.662 -6.831 18.137 1.00 89.06 99 PHE A CA 1
ATOM 735 C C . PHE A 1 99 ? -6.186 -6.602 17.869 1.00 89.06 99 PHE A C 1
ATOM 737 O O . PHE A 1 99 ? -5.574 -5.757 18.523 1.00 89.06 99 PHE A O 1
ATOM 744 N N . ASP A 1 100 ? -5.635 -7.315 16.897 1.00 89.06 100 ASP A N 1
ATOM 745 C CA . ASP A 1 100 ? -4.286 -7.067 16.409 1.00 89.06 100 ASP A CA 1
ATOM 746 C C . ASP A 1 100 ? -4.374 -6.175 15.170 1.00 89.06 100 ASP A C 1
ATOM 748 O O . ASP A 1 100 ? -5.031 -6.503 14.183 1.00 89.06 100 ASP A O 1
ATOM 752 N N . VAL A 1 101 ? -3.751 -5.005 15.259 1.00 83.50 101 VAL A N 1
ATOM 753 C CA . VAL A 1 101 ? -3.802 -3.950 14.249 1.00 83.50 101 VAL A CA 1
ATOM 754 C C . VAL A 1 101 ? -2.411 -3.791 13.661 1.00 83.50 101 VAL A C 1
ATOM 756 O O . VAL A 1 101 ? -1.445 -3.571 14.392 1.00 83.50 101 VAL A O 1
ATOM 759 N N . THR A 1 102 ? -2.320 -3.874 12.337 1.00 83.19 102 THR A N 1
ATOM 760 C CA . THR A 1 102 ? -1.110 -3.543 11.580 1.00 83.19 102 THR A CA 1
ATOM 761 C C . THR A 1 102 ? -1.445 -2.432 10.602 1.00 83.19 102 THR A C 1
ATOM 763 O O . THR A 1 102 ? -2.370 -2.564 9.806 1.00 83.19 102 THR A O 1
ATOM 766 N N . VAL A 1 103 ? -0.697 -1.335 10.669 1.00 81.19 103 VAL A N 1
ATOM 767 C CA . VAL A 1 103 ? -0.808 -0.222 9.728 1.00 81.19 103 VAL A CA 1
ATOM 768 C C . VAL A 1 103 ? 0.144 -0.502 8.581 1.00 81.19 103 VAL A C 1
ATOM 770 O O . VAL A 1 103 ? 1.359 -0.367 8.719 1.00 81.19 103 VAL A O 1
ATOM 773 N N . THR A 1 104 ? -0.398 -0.949 7.459 1.00 74.62 104 THR A N 1
ATOM 774 C CA . THR A 1 104 ? 0.365 -1.150 6.227 1.00 74.62 104 THR A CA 1
ATOM 775 C C . THR A 1 104 ? 0.337 0.113 5.379 1.00 74.62 104 THR A C 1
ATOM 777 O O . THR A 1 104 ? -0.572 0.929 5.502 1.00 74.62 104 THR A O 1
ATOM 780 N N . ASP A 1 105 ? 1.333 0.270 4.514 1.00 75.19 105 ASP A N 1
ATOM 781 C CA . ASP A 1 105 ? 1.292 1.256 3.438 1.00 75.19 105 ASP A CA 1
ATOM 782 C C . ASP A 1 105 ? 0.616 0.596 2.234 1.00 75.19 105 ASP A C 1
ATOM 784 O O . ASP A 1 105 ? 1.266 -0.222 1.578 1.00 75.19 105 ASP A O 1
ATOM 788 N N . PRO A 1 106 ? -0.676 0.857 1.961 1.00 74.38 106 PRO A N 1
ATOM 789 C CA . PRO A 1 106 ? -1.359 0.226 0.837 1.00 74.38 106 PRO A CA 1
ATOM 790 C C . PRO A 1 106 ? -0.744 0.640 -0.503 1.00 74.38 106 PRO A C 1
ATOM 792 O O . PRO A 1 106 ? -0.895 -0.089 -1.475 1.00 74.38 106 PRO A O 1
ATOM 795 N N . SER A 1 107 ? 0.003 1.754 -0.551 1.00 80.12 107 SER A N 1
ATOM 796 C CA . SER A 1 107 ? 0.716 2.151 -1.762 1.00 80.12 107 SER A CA 1
ATOM 797 C C . SER A 1 107 ? 1.894 1.230 -2.073 1.00 80.12 107 SER A C 1
ATOM 799 O O . SER A 1 107 ? 2.368 1.262 -3.195 1.00 80.12 107 SER A O 1
ATOM 801 N N . LYS A 1 108 ? 2.367 0.384 -1.145 1.00 87.88 108 LYS A N 1
ATOM 802 C CA . LYS A 1 108 ? 3.549 -0.464 -1.357 1.00 87.88 108 LYS A CA 1
ATOM 803 C C . LYS A 1 108 ? 3.187 -1.919 -1.584 1.00 87.88 108 LYS A C 1
ATOM 805 O O . LYS A 1 108 ? 2.750 -2.632 -0.682 1.00 87.88 108 LYS 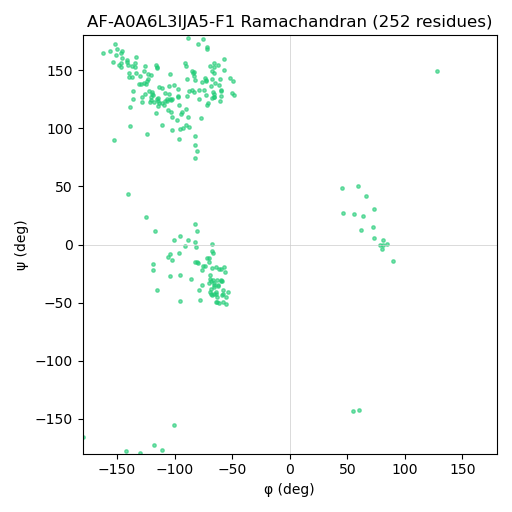A O 1
ATOM 810 N N . ILE A 1 109 ? 3.492 -2.387 -2.783 1.00 90.94 109 ILE A N 1
ATOM 811 C CA . ILE A 1 109 ? 3.331 -3.765 -3.218 1.00 90.94 109 ILE A CA 1
ATOM 812 C C . ILE A 1 109 ? 4.708 -4.435 -3.217 1.00 90.94 109 ILE A C 1
ATOM 814 O O . ILE A 1 109 ? 5.588 -4.085 -4.003 1.00 90.94 109 ILE A O 1
ATOM 818 N N . VAL A 1 110 ? 4.905 -5.418 -2.335 1.00 89.12 110 VAL A N 1
ATOM 819 C CA . VAL A 1 110 ? 6.166 -6.171 -2.229 1.00 89.12 110 VAL A CA 1
ATOM 820 C C . VAL A 1 110 ? 6.020 -7.532 -2.894 1.00 89.12 110 VAL A C 1
ATOM 822 O O . VAL A 1 110 ? 5.134 -8.312 -2.546 1.00 89.12 110 VAL A O 1
ATOM 825 N N . ILE A 1 111 ? 6.911 -7.832 -3.835 1.00 89.62 111 ILE A N 1
ATOM 826 C CA . ILE A 1 111 ? 6.856 -9.039 -4.662 1.00 89.62 111 ILE A CA 1
ATOM 827 C C . ILE A 1 111 ? 8.211 -9.734 -4.621 1.00 89.62 111 ILE A C 1
ATOM 829 O O . ILE A 1 111 ? 9.259 -9.098 -4.725 1.00 89.62 111 ILE A O 1
ATOM 833 N N . SER A 1 112 ? 8.197 -11.058 -4.507 1.00 87.88 112 SER A N 1
ATOM 834 C CA . SER A 1 112 ? 9.382 -11.894 -4.683 1.00 87.88 112 SER A CA 1
ATOM 835 C C . SER A 1 112 ? 9.135 -12.908 -5.788 1.00 87.88 112 SER A C 1
ATOM 837 O O . SER A 1 112 ? 8.112 -13.593 -5.758 1.00 87.88 112 SER A O 1
ATOM 839 N N . GLY A 1 113 ? 10.069 -13.043 -6.724 1.00 81.00 113 GLY A N 1
ATOM 840 C CA . GLY A 1 113 ? 9.945 -13.993 -7.824 1.00 81.00 113 GLY A CA 1
ATOM 841 C C . GLY A 1 113 ? 11.271 -14.603 -8.253 1.00 81.00 113 GLY A C 1
ATOM 842 O O . GLY A 1 113 ? 12.357 -14.128 -7.915 1.00 81.00 113 GLY A O 1
ATOM 843 N N . THR A 1 114 ? 11.158 -15.666 -9.038 1.00 86.25 114 THR A N 1
ATOM 844 C CA . THR A 1 114 ? 12.286 -16.314 -9.699 1.00 86.25 114 THR A CA 1
ATOM 845 C C . THR A 1 114 ? 12.211 -16.004 -11.189 1.00 86.25 114 THR A C 1
ATOM 847 O O . THR A 1 114 ? 11.157 -16.160 -11.803 1.00 86.25 114 THR A O 1
ATOM 850 N N . LEU A 1 115 ? 13.317 -15.544 -11.773 1.00 90.06 115 LEU A N 1
ATOM 851 C CA . LEU A 1 115 ? 13.423 -15.303 -13.207 1.00 90.06 115 LEU A CA 1
ATOM 852 C C . LEU A 1 115 ? 14.013 -16.551 -13.859 1.00 90.06 115 LEU A C 1
ATOM 854 O O . LEU A 1 115 ? 15.171 -16.887 -13.607 1.00 90.06 115 LEU A O 1
ATOM 858 N N . ALA A 1 116 ? 13.217 -17.216 -14.694 1.00 90.25 116 ALA A N 1
ATOM 859 C CA . ALA A 1 116 ? 13.616 -18.451 -15.359 1.00 90.25 116 ALA A CA 1
ATOM 860 C C . ALA A 1 116 ? 14.895 -18.288 -16.206 1.00 90.25 116 ALA A C 1
ATOM 862 O O . ALA A 1 116 ? 15.286 -17.184 -16.609 1.00 90.25 116 ALA A O 1
ATOM 863 N N . ALA A 1 117 ? 15.550 -19.411 -16.496 1.00 89.25 117 ALA A N 1
ATOM 864 C CA . ALA A 1 117 ? 16.671 -19.457 -17.428 1.00 89.25 117 ALA A CA 1
ATOM 865 C C . ALA A 1 117 ? 16.229 -19.110 -18.861 1.00 89.25 117 ALA A C 1
ATOM 867 O O . ALA A 1 117 ? 15.197 -19.581 -19.338 1.00 89.25 117 ALA A O 1
ATOM 868 N N . GLY A 1 118 ? 17.049 -18.325 -19.564 1.00 91.00 118 GLY A N 1
ATOM 869 C CA . GLY A 1 11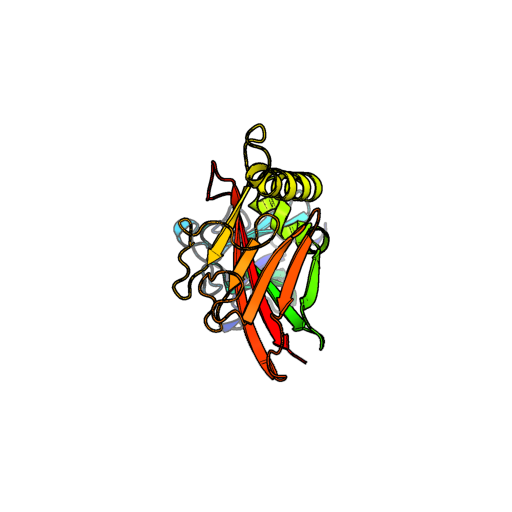8 ? 16.828 -17.955 -20.963 1.00 91.00 118 GLY A CA 1
ATOM 870 C C . GLY A 1 118 ? 16.891 -16.451 -21.206 1.00 91.00 118 GLY A C 1
ATOM 871 O O . GLY A 1 118 ? 16.566 -15.642 -20.338 1.00 91.00 118 GLY A O 1
ATOM 872 N N . ASP A 1 119 ? 17.321 -16.076 -22.404 1.00 92.12 119 ASP A N 1
ATOM 873 C CA . ASP A 1 119 ? 17.392 -14.679 -22.821 1.00 92.12 119 ASP A CA 1
ATOM 874 C C . ASP A 1 119 ? 15.999 -14.032 -22.776 1.00 92.12 119 ASP A C 1
ATOM 876 O O . ASP A 1 119 ? 15.039 -14.576 -23.323 1.00 92.12 119 ASP A O 1
ATOM 880 N N . TYR A 1 120 ? 15.893 -12.882 -22.100 1.00 93.06 120 TYR A N 1
ATOM 881 C CA . TYR A 1 120 ? 14.645 -12.128 -21.896 1.00 93.06 120 TYR A CA 1
ATOM 882 C C . TYR A 1 120 ? 13.542 -12.863 -21.119 1.00 93.06 120 TYR A C 1
ATOM 884 O O . TYR A 1 120 ? 12.404 -12.396 -21.068 1.00 93.06 120 TYR A O 1
ATOM 892 N N . ALA A 1 121 ? 13.865 -13.988 -20.475 1.00 93.94 121 ALA A N 1
ATOM 893 C CA . ALA A 1 121 ? 12.937 -14.670 -19.586 1.00 93.94 121 ALA A CA 1
ATOM 894 C C . ALA A 1 121 ? 12.623 -13.816 -18.346 1.00 93.94 121 ALA A C 1
ATOM 896 O O . ALA A 1 121 ? 13.418 -12.989 -17.896 1.00 93.94 121 ALA A O 1
ATOM 897 N N . GLY A 1 122 ? 11.448 -14.025 -17.770 1.00 92.06 122 GLY A N 1
ATOM 898 C CA .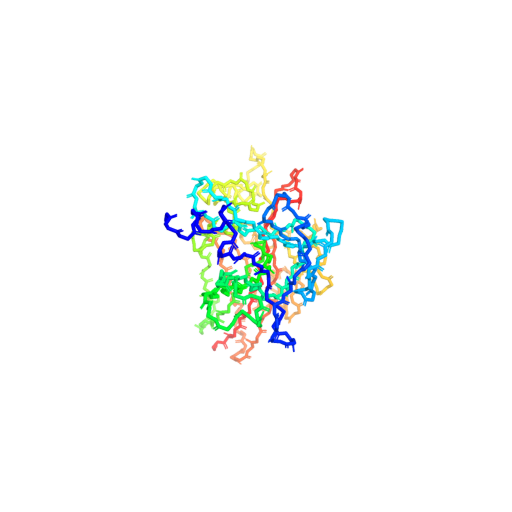 GLY A 1 122 ? 10.961 -13.209 -16.670 1.00 92.06 122 GLY A CA 1
ATOM 899 C C . GLY A 1 122 ? 9.600 -13.670 -16.194 1.00 92.06 122 GLY A C 1
ATOM 900 O O . GLY A 1 122 ? 9.140 -14.757 -16.550 1.00 92.06 122 GLY A O 1
ATOM 901 N N . PHE A 1 123 ? 8.953 -12.827 -15.403 1.00 92.31 123 PHE A N 1
ATOM 902 C CA . PHE A 1 123 ? 7.585 -13.045 -14.959 1.00 92.31 123 PHE A CA 1
ATOM 903 C C . PHE A 1 123 ? 6.764 -11.768 -15.108 1.00 92.31 123 PHE A C 1
ATOM 905 O O . PHE A 1 123 ? 7.287 -10.654 -15.140 1.00 92.31 123 PHE A O 1
ATOM 912 N N . SER A 1 124 ? 5.455 -11.959 -15.217 1.00 94.50 124 SER A N 1
ATOM 913 C CA . SER A 1 124 ? 4.482 -10.880 -15.285 1.00 94.50 124 SER A CA 1
ATOM 914 C C . SER A 1 124 ? 3.830 -10.701 -13.919 1.00 94.50 124 SER A C 1
ATOM 916 O O . SER A 1 124 ? 3.501 -11.678 -13.246 1.00 94.50 124 SER A O 1
ATOM 918 N N . ILE A 1 125 ? 3.666 -9.448 -13.521 1.00 96.44 125 ILE A N 1
ATOM 919 C CA . ILE A 1 125 ? 2.923 -9.020 -12.344 1.00 96.44 125 ILE A CA 1
ATOM 920 C C . ILE A 1 125 ? 1.583 -8.502 -12.857 1.00 96.44 125 ILE A C 1
ATOM 922 O O . ILE A 1 125 ? 1.530 -7.465 -13.521 1.00 96.44 125 ILE A O 1
ATOM 926 N N . ASN A 1 126 ? 0.510 -9.239 -12.585 1.00 97.56 126 ASN A N 1
ATOM 927 C CA . ASN A 1 126 ? -0.835 -8.875 -13.016 1.00 97.56 126 ASN A CA 1
ATOM 928 C C . ASN A 1 126 ? -1.412 -7.802 -12.086 1.00 97.56 126 ASN A C 1
ATOM 930 O O . ASN A 1 126 ? -1.477 -8.007 -10.876 1.00 97.56 126 ASN A O 1
ATOM 934 N N . PHE A 1 127 ? -1.853 -6.668 -12.633 1.00 97.69 127 PHE A N 1
ATOM 935 C CA . PHE A 1 127 ? -2.407 -5.580 -11.824 1.00 97.69 127 PHE A CA 1
ATOM 936 C C . PHE A 1 127 ? -3.683 -5.996 -11.088 1.00 97.69 127 PHE A C 1
ATOM 938 O O . PHE A 1 127 ? -3.914 -5.536 -9.972 1.00 97.69 127 PHE A O 1
ATOM 945 N N . ALA A 1 128 ? -4.473 -6.910 -11.663 1.00 97.44 128 ALA A N 1
ATOM 946 C CA . ALA A 1 128 ? -5.697 -7.411 -11.038 1.00 97.44 128 ALA A CA 1
ATOM 947 C C . ALA A 1 128 ? -5.445 -8.088 -9.679 1.00 97.44 128 ALA A C 1
ATOM 949 O O . ALA A 1 128 ? -6.290 -7.998 -8.791 1.00 97.44 128 ALA A O 1
ATOM 950 N N . ASP A 1 129 ? -4.270 -8.699 -9.487 1.00 96.62 129 ASP A N 1
ATOM 951 C CA . ASP A 1 129 ? -3.897 -9.347 -8.222 1.00 96.62 129 ASP A CA 1
ATOM 952 C C . ASP A 1 129 ? -3.646 -8.325 -7.094 1.00 96.62 129 ASP A C 1
ATOM 954 O O . ASP A 1 129 ? -3.562 -8.697 -5.924 1.00 96.62 129 ASP A O 1
ATOM 958 N N . TYR A 1 130 ? -3.550 -7.035 -7.436 1.00 95.81 130 TYR A N 1
ATOM 959 C CA . TYR A 1 130 ? -3.262 -5.931 -6.520 1.00 95.81 130 TYR A CA 1
ATOM 960 C C . TYR A 1 130 ? -4.316 -4.817 -6.574 1.00 95.81 130 TYR A C 1
ATOM 962 O O . TYR A 1 130 ? -4.030 -3.678 -6.200 1.00 95.81 130 TYR A O 1
ATOM 970 N N . ALA A 1 131 ? -5.540 -5.129 -7.014 1.00 95.38 131 ALA A N 1
ATOM 971 C CA . ALA A 1 131 ? -6.634 -4.159 -7.094 1.00 95.38 131 ALA A CA 1
ATOM 972 C C . ALA A 1 131 ? -6.886 -3.442 -5.751 1.00 95.38 131 ALA A C 1
ATOM 974 O O . ALA A 1 131 ? -7.000 -2.220 -5.725 1.00 95.38 131 ALA A O 1
ATOM 975 N N . ASP A 1 132 ? -6.839 -4.168 -4.628 1.00 91.00 132 ASP A N 1
ATOM 976 C CA . ASP A 1 132 ? -7.054 -3.614 -3.279 1.00 91.00 132 ASP A CA 1
ATOM 977 C C . ASP A 1 132 ? -6.029 -2.534 -2.875 1.00 91.00 132 ASP A C 1
ATOM 979 O O . ASP A 1 132 ? -6.298 -1.732 -1.983 1.00 91.00 132 ASP A O 1
ATOM 983 N N . ALA A 1 133 ? -4.858 -2.507 -3.517 1.00 92.44 133 ALA A N 1
ATOM 984 C CA . ALA A 1 133 ? -3.842 -1.470 -3.343 1.00 92.44 133 ALA A CA 1
ATOM 985 C C . ALA A 1 133 ? -3.974 -0.377 -4.413 1.00 92.44 133 ALA A C 1
ATOM 987 O O . ALA A 1 133 ? -4.015 0.813 -4.105 1.00 92.44 133 ALA A O 1
ATOM 988 N N . ILE A 1 134 ? -4.076 -0.783 -5.682 1.00 96.38 134 ILE A N 1
ATOM 989 C CA . ILE A 1 134 ? -4.091 0.128 -6.831 1.00 96.38 134 ILE A CA 1
ATOM 990 C C . ILE A 1 134 ? -5.318 1.038 -6.792 1.00 96.38 134 ILE A C 1
ATOM 992 O O . ILE A 1 134 ? -5.177 2.251 -6.927 1.00 96.38 134 ILE A O 1
ATOM 996 N N . GLU A 1 135 ? -6.515 0.485 -6.600 1.00 96.19 135 GLU A N 1
ATOM 997 C CA . GLU A 1 135 ? -7.756 1.249 -6.721 1.00 96.19 135 GLU A CA 1
ATOM 998 C C . GLU A 1 135 ? -7.884 2.386 -5.699 1.00 96.19 135 GLU A C 1
ATOM 1000 O O . GLU A 1 135 ? -8.139 3.519 -6.120 1.00 96.19 135 GLU A O 1
ATOM 1005 N N . PRO A 1 136 ? -7.669 2.171 -4.384 1.00 93.38 136 PRO A N 1
ATOM 1006 C CA . PRO A 1 136 ? -7.741 3.264 -3.420 1.00 93.38 136 PRO A CA 1
ATOM 1007 C C . PRO A 1 136 ? -6.578 4.257 -3.538 1.00 93.38 136 PRO A C 1
ATOM 1009 O O . PRO A 1 136 ? -6.790 5.445 -3.303 1.00 93.38 136 PRO A O 1
ATOM 1012 N N . CYS A 1 137 ? -5.368 3.816 -3.904 1.00 95.06 137 CYS A N 1
ATOM 1013 C CA . CYS A 1 137 ? -4.203 4.703 -3.984 1.00 95.06 137 CYS A CA 1
ATOM 1014 C C . CYS A 1 137 ? -4.180 5.543 -5.267 1.00 95.06 137 CYS A C 1
ATOM 1016 O O . CYS A 1 137 ? -3.838 6.724 -5.236 1.00 95.06 137 CYS A O 1
ATOM 1018 N N . ILE A 1 138 ? -4.575 4.959 -6.398 1.00 96.31 138 ILE A N 1
ATOM 1019 C CA . ILE A 1 138 ? -4.665 5.668 -7.675 1.00 96.31 138 ILE A CA 1
ATOM 1020 C C . ILE A 1 138 ? -6.011 6.375 -7.816 1.00 96.31 138 ILE A C 1
ATOM 1022 O O . ILE A 1 138 ? -6.075 7.407 -8.474 1.00 96.31 138 ILE A O 1
ATOM 1026 N N . GLY A 1 139 ? -7.096 5.878 -7.223 1.00 95.81 139 GLY A N 1
ATOM 1027 C CA . GLY A 1 139 ? -8.443 6.436 -7.397 1.00 95.81 139 GLY A CA 1
ATOM 1028 C C . GLY A 1 139 ? -9.054 6.139 -8.772 1.00 95.81 139 GLY A C 1
ATOM 1029 O O . GLY A 1 139 ? -9.794 6.965 -9.305 1.00 95.81 139 GLY A O 1
ATOM 1030 N N . LEU A 1 140 ? -8.698 5.001 -9.370 1.00 97.12 140 LEU A N 1
ATOM 1031 C CA . LEU A 1 140 ? -9.244 4.453 -10.618 1.00 97.12 140 LEU A CA 1
ATOM 1032 C C . LEU A 1 140 ? -9.532 2.968 -10.402 1.00 97.12 140 LEU A C 1
ATOM 1034 O O . LEU A 1 140 ? -8.825 2.339 -9.622 1.00 97.12 140 LEU A O 1
ATOM 1038 N N . SER A 1 141 ? -10.493 2.385 -11.121 1.00 98.06 141 SER A N 1
ATOM 1039 C CA . SER A 1 141 ? -10.584 0.917 -11.157 1.00 98.06 141 SER A CA 1
ATOM 1040 C C . SER A 1 141 ? -9.324 0.312 -11.784 1.00 98.06 141 SER A C 1
ATOM 1042 O O . SER A 1 141 ? -8.668 0.950 -12.616 1.00 98.06 141 SER A O 1
ATOM 1044 N N . VAL A 1 142 ? -8.988 -0.934 -11.443 1.00 97.56 142 VAL A N 1
ATOM 1045 C CA . VAL A 1 142 ? -7.790 -1.595 -11.992 1.00 97.56 142 VAL A CA 1
ATOM 1046 C C . VAL A 1 142 ? -7.831 -1.712 -13.526 1.00 97.56 142 VAL A C 1
ATOM 1048 O O . VAL A 1 142 ? -6.798 -1.601 -14.192 1.00 97.56 142 VAL A O 1
ATOM 1051 N N . ASP A 1 143 ? -9.026 -1.839 -14.108 1.00 97.69 143 ASP A N 1
ATOM 1052 C CA . ASP A 1 143 ? -9.247 -1.848 -15.559 1.00 97.69 143 ASP A CA 1
ATOM 1053 C C . ASP A 1 143 ? -8.949 -0.483 -16.201 1.00 97.69 143 ASP A C 1
ATOM 1055 O O . ASP A 1 143 ? -8.335 -0.404 -17.269 1.00 97.69 143 ASP A O 1
ATOM 1059 N N . GLU A 1 144 ? -9.389 0.611 -15.573 1.00 97.75 144 GLU A N 1
ATOM 1060 C CA . GLU A 1 144 ? -9.106 1.974 -16.039 1.00 97.75 144 GLU A CA 1
ATOM 1061 C C . GLU A 1 144 ? -7.625 2.314 -15.887 1.00 97.75 144 GLU A C 1
ATOM 1063 O O . GLU A 1 144 ? -7.031 2.861 -16.818 1.00 97.75 144 GLU A O 1
ATOM 1068 N N . PHE A 1 145 ? -7.021 1.941 -14.758 1.00 97.69 145 PHE A N 1
ATOM 1069 C CA . PHE A 1 145 ? -5.586 2.062 -14.521 1.00 97.69 145 PHE A CA 1
ATOM 1070 C C . PHE A 1 145 ? -4.782 1.344 -15.613 1.00 97.69 145 PHE A C 1
ATOM 1072 O O . PHE A 1 145 ? -3.934 1.956 -16.260 1.00 97.69 145 PHE A O 1
ATOM 1079 N N . SER A 1 146 ? -5.110 0.081 -15.894 1.00 97.62 146 SER A N 1
ATOM 1080 C CA . SER A 1 146 ? -4.436 -0.737 -16.912 1.00 97.62 146 SER A CA 1
ATOM 1081 C C . SER A 1 146 ? -4.482 -0.100 -18.304 1.00 97.62 146 SER A C 1
ATOM 1083 O O . SER A 1 146 ? -3.472 -0.062 -19.012 1.00 97.62 146 SER A O 1
ATOM 1085 N N . LYS A 1 147 ? -5.638 0.456 -18.689 1.00 96.50 147 LYS A N 1
ATOM 1086 C CA . LYS A 1 147 ? -5.802 1.186 -19.957 1.00 96.50 147 LYS A CA 1
ATOM 1087 C C . LYS A 1 147 ? -4.979 2.469 -19.985 1.00 96.50 147 LYS A C 1
ATOM 1089 O O . LYS A 1 147 ? -4.363 2.773 -21.001 1.00 96.50 147 LYS A O 1
ATOM 1094 N N . GLN A 1 148 ? -4.956 3.224 -18.888 1.00 96.44 148 GLN A N 1
ATOM 1095 C CA . GLN A 1 148 ? -4.191 4.469 -18.807 1.00 96.44 148 GLN A CA 1
ATOM 1096 C C . GLN A 1 148 ? -2.677 4.232 -18.828 1.00 96.44 148 GLN A C 1
ATOM 1098 O O . GLN A 1 148 ? -1.967 4.976 -19.505 1.00 96.44 148 GLN A O 1
ATOM 1103 N N . VAL A 1 149 ? -2.189 3.174 -18.176 1.00 97.25 149 VAL A N 1
ATOM 1104 C CA . VAL A 1 149 ? -0.791 2.720 -18.273 1.00 97.25 149 VAL A CA 1
ATOM 1105 C C . VAL A 1 149 ? -0.434 2.401 -19.727 1.00 97.25 149 VAL A C 1
ATOM 1107 O O . VAL A 1 149 ? 0.555 2.921 -20.246 1.00 97.25 149 VAL A O 1
ATOM 1110 N N . LYS A 1 150 ? -1.270 1.615 -20.422 1.00 95.19 150 LYS A N 1
ATOM 1111 C CA . LYS A 1 150 ? -1.058 1.275 -21.836 1.00 95.19 150 LYS A CA 1
ATOM 1112 C C . LYS A 1 150 ? -1.056 2.512 -22.738 1.00 95.19 150 LYS A C 1
ATOM 1114 O O . LYS A 1 150 ? -0.110 2.698 -23.499 1.00 95.19 150 LYS A O 1
ATOM 1119 N N . ASN A 1 151 ? -2.069 3.371 -22.617 1.00 95.12 151 ASN A N 1
ATOM 1120 C CA . ASN A 1 151 ? -2.186 4.601 -23.405 1.00 95.12 151 ASN A CA 1
ATOM 1121 C C . ASN A 1 151 ? -0.984 5.526 -23.184 1.00 95.12 151 ASN A C 1
ATOM 1123 O O . ASN A 1 151 ? -0.428 6.062 -24.139 1.00 95.12 151 ASN A O 1
ATOM 1127 N N . SER A 1 152 ? -0.548 5.685 -21.934 1.00 95.62 152 SER A N 1
ATOM 1128 C CA . SER A 1 152 ? 0.610 6.524 -21.615 1.00 95.62 152 SER A CA 1
ATOM 1129 C C . SER A 1 152 ? 1.905 5.942 -22.193 1.00 95.62 152 SER A C 1
ATOM 1131 O O . SER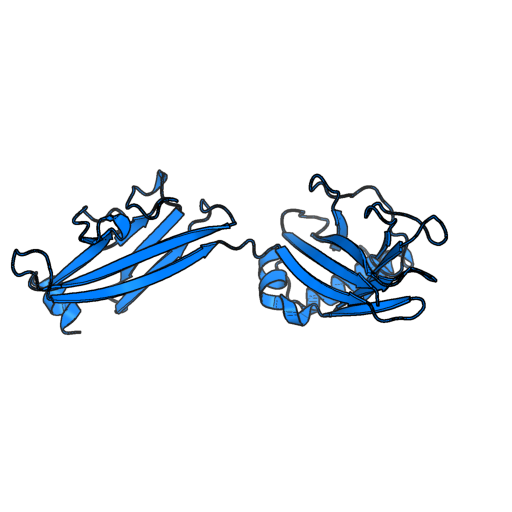 A 1 152 ? 2.757 6.695 -22.659 1.00 95.62 152 SER A O 1
ATOM 1133 N N . GLY A 1 153 ? 2.038 4.611 -22.238 1.00 93.56 153 GLY A N 1
ATOM 1134 C CA . GLY A 1 153 ? 3.134 3.941 -22.943 1.00 93.56 153 GLY A CA 1
ATOM 1135 C C . GLY A 1 153 ? 3.105 4.172 -24.459 1.00 93.56 153 GLY A C 1
ATOM 1136 O O . GLY A 1 153 ? 4.148 4.432 -25.061 1.00 93.56 153 GLY A O 1
ATOM 1137 N N . ASP A 1 154 ? 1.919 4.135 -25.072 1.00 92.44 154 ASP A N 1
ATOM 1138 C CA . ASP A 1 154 ? 1.727 4.353 -26.513 1.00 92.44 154 ASP A CA 1
ATOM 1139 C C . ASP A 1 154 ? 1.977 5.803 -26.947 1.00 92.44 154 ASP A C 1
ATOM 1141 O O . ASP A 1 154 ? 2.393 6.036 -28.083 1.00 92.44 154 ASP A O 1
ATOM 1145 N N . ALA A 1 155 ? 1.811 6.774 -26.042 1.00 91.44 155 ALA A N 1
ATOM 1146 C CA . ALA A 1 155 ? 2.066 8.192 -26.310 1.00 91.44 155 ALA A CA 1
ATOM 1147 C C . ALA A 1 155 ? 3.504 8.478 -26.792 1.00 91.44 155 ALA A C 1
ATOM 1149 O O . ALA A 1 155 ? 3.762 9.491 -27.440 1.00 91.44 155 ALA A O 1
ATOM 1150 N N . ARG A 1 156 ? 4.450 7.560 -26.542 1.00 83.94 156 ARG A N 1
ATOM 1151 C CA . ARG A 1 156 ? 5.818 7.627 -27.084 1.00 83.94 156 ARG A CA 1
ATOM 1152 C C . ARG A 1 156 ? 5.878 7.462 -28.605 1.00 83.94 156 ARG A C 1
ATOM 1154 O O . ARG A 1 156 ? 6.789 7.989 -29.237 1.00 83.94 156 ARG A O 1
ATOM 1161 N N . GLY A 1 157 ? 4.947 6.701 -29.177 1.00 84.38 157 GLY A N 1
ATOM 1162 C CA . GLY A 1 157 ? 4.827 6.466 -30.618 1.00 84.38 157 GLY A CA 1
ATOM 1163 C C . GLY A 1 157 ? 3.721 7.283 -31.286 1.00 84.38 157 GLY A C 1
ATOM 1164 O O . GLY A 1 157 ? 3.695 7.368 -32.513 1.00 84.38 157 GLY A O 1
ATOM 1165 N N . ASP A 1 158 ? 2.830 7.889 -30.499 1.00 89.38 158 ASP A N 1
ATOM 1166 C CA . ASP A 1 158 ? 1.680 8.650 -30.980 1.00 89.38 158 ASP A CA 1
ATOM 1167 C C . ASP A 1 158 ? 1.473 9.933 -30.160 1.00 89.38 158 ASP A C 1
ATOM 1169 O O . ASP A 1 158 ? 0.896 9.929 -29.073 1.00 89.38 158 ASP A O 1
ATOM 1173 N N . SER A 1 159 ? 1.890 11.066 -30.730 1.00 88.38 159 SER A N 1
ATOM 1174 C CA . SER A 1 159 ? 1.769 12.390 -30.107 1.00 88.38 159 SER A CA 1
ATOM 1175 C C . SER A 1 159 ? 0.328 12.895 -29.957 1.00 88.38 159 SER A C 1
ATOM 1177 O O . SER A 1 159 ? 0.125 13.980 -29.417 1.00 88.38 159 SER A O 1
ATOM 1179 N N . SER A 1 160 ? -0.674 12.181 -30.486 1.00 92.50 160 SER A N 1
ATOM 1180 C CA . SER A 1 160 ? -2.088 12.516 -30.271 1.00 92.50 160 SER A CA 1
ATOM 1181 C C . SER A 1 160 ? -2.611 12.042 -28.912 1.00 92.50 160 SER A C 1
ATOM 1183 O O . SER A 1 160 ? -3.644 12.530 -28.449 1.00 92.50 160 SER A O 1
ATOM 1185 N N . ILE A 1 161 ? -1.890 11.132 -28.252 1.00 93.00 161 ILE A N 1
ATOM 1186 C CA . ILE A 1 161 ? -2.242 10.611 -26.937 1.00 93.00 161 ILE A CA 1
ATOM 1187 C C . ILE A 1 161 ? -1.616 11.503 -25.866 1.00 93.00 161 ILE A C 1
ATOM 1189 O O . ILE A 1 161 ? -0.415 11.762 -25.864 1.00 93.00 161 ILE A O 1
ATOM 1193 N N . THR A 1 162 ? -2.438 11.965 -24.926 1.00 94.06 162 THR A N 1
ATOM 1194 C CA . THR A 1 162 ? -1.954 12.647 -23.719 1.00 94.06 162 THR A CA 1
ATOM 1195 C C . THR A 1 162 ? -1.733 11.599 -22.627 1.00 94.06 162 THR A C 1
ATOM 1197 O O . THR A 1 162 ? -2.707 10.948 -22.239 1.00 94.06 162 THR A O 1
ATOM 1200 N N . PRO A 1 163 ? -0.494 11.391 -22.144 1.00 94.25 163 PRO A N 1
ATOM 1201 C CA . PRO A 1 163 ? -0.242 10.461 -21.053 1.00 94.25 163 PRO A CA 1
ATOM 1202 C C . PRO A 1 163 ? -0.863 10.997 -19.760 1.00 94.25 163 PRO A C 1
ATOM 1204 O O . PRO A 1 163 ? -0.841 12.200 -19.502 1.00 94.25 163 PRO A O 1
ATOM 1207 N N . THR A 1 164 ? -1.405 10.101 -18.942 1.00 96.56 164 THR A N 1
ATOM 1208 C CA . THR A 1 164 ? -2.036 10.439 -17.652 1.00 96.56 164 THR A CA 1
ATOM 1209 C C . THR A 1 164 ? -1.339 9.779 -16.469 1.00 96.56 164 THR A C 1
ATOM 1211 O O . THR A 1 164 ? -1.433 10.273 -15.346 1.00 96.56 164 THR A O 1
ATOM 1214 N N . ILE A 1 165 ? -0.614 8.687 -16.724 1.00 97.12 165 ILE A N 1
ATOM 1215 C CA . ILE A 1 165 ? 0.154 7.930 -15.739 1.00 97.12 165 ILE A CA 1
ATOM 1216 C C . ILE A 1 165 ? 1.594 7.827 -16.226 1.00 97.12 165 ILE A C 1
ATOM 1218 O O . ILE A 1 165 ? 1.847 7.564 -17.402 1.00 97.12 165 ILE A O 1
ATOM 1222 N N . ALA A 1 166 ? 2.538 7.995 -15.311 1.00 97.38 166 ALA A N 1
ATOM 1223 C CA . ALA A 1 166 ? 3.947 7.731 -15.554 1.00 97.38 166 ALA A CA 1
ATOM 1224 C C . ALA A 1 166 ? 4.430 6.584 -14.667 1.00 97.38 166 ALA A C 1
ATOM 1226 O O . ALA A 1 166 ? 3.883 6.352 -13.587 1.00 97.38 166 ALA A O 1
ATOM 1227 N N . MET A 1 167 ? 5.454 5.873 -15.140 1.00 98.00 167 MET A N 1
ATOM 1228 C CA . MET A 1 167 ? 6.221 4.950 -14.315 1.00 98.00 167 MET A CA 1
ATOM 1229 C C . MET A 1 167 ? 7.553 5.603 -13.965 1.00 98.00 167 MET A C 1
ATOM 1231 O O . MET A 1 167 ? 8.290 5.972 -14.872 1.00 98.00 167 MET A O 1
ATOM 1235 N N . TYR A 1 168 ? 7.885 5.703 -12.684 1.00 97.62 168 TYR A N 1
ATOM 1236 C CA . TYR A 1 168 ? 9.151 6.263 -12.221 1.00 97.62 168 TYR A CA 1
ATOM 1237 C C . TYR A 1 168 ? 9.985 5.189 -11.526 1.00 97.62 168 TYR A C 1
ATOM 1239 O O . TYR A 1 168 ? 9.505 4.575 -10.572 1.00 97.62 168 TYR A O 1
ATOM 1247 N N . PRO A 1 169 ? 11.233 4.947 -11.950 1.00 96.50 169 PRO A N 1
ATOM 1248 C CA . PRO A 1 169 ? 12.178 4.170 -11.165 1.00 96.50 169 PRO A CA 1
ATOM 1249 C C . PRO A 1 169 ? 12.428 4.848 -9.821 1.00 96.50 169 PRO A C 1
ATOM 1251 O O . PRO A 1 169 ? 12.530 6.070 -9.752 1.00 96.50 169 PRO A O 1
ATOM 1254 N N . VAL A 1 170 ? 12.568 4.069 -8.756 1.00 94.00 170 VAL A N 1
ATOM 1255 C CA . VAL A 1 170 ? 12.875 4.601 -7.427 1.00 94.00 170 VAL A CA 1
ATOM 1256 C C . VAL A 1 170 ? 14.322 4.282 -7.081 1.00 94.00 170 VAL A C 1
ATOM 1258 O O . VAL A 1 170 ? 14.742 3.123 -7.079 1.00 94.00 170 VAL A O 1
ATOM 1261 N N . LYS A 1 171 ? 15.093 5.328 -6.785 1.00 88.56 171 LYS A N 1
ATOM 1262 C CA . LYS A 1 171 ? 16.510 5.238 -6.420 1.00 88.56 171 LYS A CA 1
ATOM 1263 C C . LYS A 1 171 ? 16.680 4.650 -5.019 1.00 88.56 171 LYS A C 1
ATOM 1265 O O . LYS A 1 171 ? 15.731 4.518 -4.248 1.00 88.56 171 LYS A O 1
ATOM 1270 N N . GLU A 1 172 ? 17.917 4.302 -4.669 1.00 82.25 172 GLU A N 1
ATOM 1271 C CA . GLU A 1 172 ? 18.244 3.699 -3.367 1.00 82.25 172 GLU A CA 1
ATOM 1272 C C . GLU A 1 172 ? 17.844 4.585 -2.173 1.00 82.25 172 GLU A C 1
ATOM 1274 O O . GLU A 1 172 ? 17.456 4.071 -1.126 1.00 82.25 172 GLU A O 1
ATOM 1279 N N . ASP A 1 173 ? 17.878 5.909 -2.345 1.00 82.44 173 ASP A N 1
ATOM 1280 C CA . ASP A 1 173 ? 17.465 6.892 -1.337 1.00 82.44 173 ASP A CA 1
ATOM 1281 C C . ASP A 1 173 ? 15.943 7.136 -1.283 1.00 82.44 173 ASP A C 1
ATOM 1283 O O . ASP A 1 173 ? 15.483 7.958 -0.491 1.00 82.44 173 ASP A O 1
ATOM 1287 N N . GLY A 1 174 ? 15.161 6.420 -2.098 1.00 84.56 174 GLY A N 1
ATOM 1288 C CA . GLY A 1 174 ? 13.707 6.551 -2.188 1.00 84.56 174 GLY A CA 1
ATOM 1289 C C . GLY A 1 174 ? 13.228 7.665 -3.120 1.00 84.56 174 GLY A C 1
ATOM 1290 O O . GLY A 1 174 ? 12.021 7.850 -3.262 1.00 84.56 174 GLY A O 1
ATOM 1291 N N . THR A 1 175 ? 14.130 8.408 -3.768 1.00 92.12 175 THR A N 1
ATOM 1292 C CA . THR A 1 175 ? 13.735 9.451 -4.724 1.00 92.12 175 THR A CA 1
ATOM 1293 C C . THR A 1 175 ? 13.284 8.850 -6.051 1.00 92.12 175 THR A C 1
ATOM 1295 O O . THR A 1 175 ? 13.867 7.885 -6.549 1.00 92.12 175 THR A O 1
ATOM 1298 N N . TRP A 1 176 ? 12.233 9.423 -6.636 1.00 95.81 176 TRP A N 1
ATOM 1299 C CA . TRP A 1 176 ? 11.736 9.013 -7.946 1.00 95.81 176 TRP A CA 1
ATOM 1300 C C . TRP A 1 176 ? 12.619 9.614 -9.039 1.00 95.81 176 TRP A C 1
ATOM 1302 O O . TRP A 1 176 ? 12.962 10.799 -9.013 1.00 95.81 176 TRP A O 1
ATOM 1312 N N . ASP A 1 177 ? 13.015 8.797 -10.008 1.00 95.38 177 ASP A N 1
ATOM 1313 C CA . ASP A 1 177 ? 13.680 9.273 -11.211 1.00 95.38 177 ASP A CA 1
ATOM 1314 C C . ASP A 1 177 ? 12.648 9.770 -12.224 1.00 95.38 177 ASP A C 1
ATOM 1316 O O . ASP A 1 177 ? 12.221 9.051 -13.123 1.00 95.38 177 ASP A O 1
ATOM 1320 N N . GLU A 1 178 ? 12.268 11.034 -12.073 1.00 94.88 178 GLU A N 1
ATOM 1321 C CA . GLU A 1 178 ? 11.355 11.730 -12.986 1.00 94.88 178 GLU A CA 1
ATOM 1322 C C . GLU A 1 178 ? 12.054 12.266 -14.247 1.00 94.88 178 GLU A C 1
ATOM 1324 O O . GLU A 1 178 ? 11.420 12.878 -15.104 1.00 94.88 178 GLU A O 1
ATOM 1329 N N . THR A 1 179 ? 13.373 12.079 -14.354 1.00 94.19 179 THR A N 1
ATOM 1330 C CA . THR A 1 179 ? 14.193 12.714 -15.395 1.00 94.19 179 THR A CA 1
ATOM 1331 C C . THR A 1 179 ? 14.595 11.772 -16.517 1.00 94.19 179 THR A C 1
ATOM 1333 O O . THR A 1 179 ? 14.826 12.224 -17.639 1.00 94.19 179 THR A O 1
ATOM 1336 N N . SER A 1 180 ? 14.689 10.476 -16.228 1.00 93.81 180 SER A N 1
ATOM 1337 C CA . SER A 1 180 ? 15.056 9.470 -17.218 1.00 93.81 180 SER A CA 1
ATOM 1338 C C . SER A 1 180 ? 13.923 9.223 -18.214 1.00 93.81 180 SER A C 1
ATOM 1340 O O . SER A 1 180 ? 12.789 8.918 -17.838 1.00 93.81 180 SER A O 1
ATOM 1342 N N . GLU A 1 181 ? 14.247 9.282 -19.505 1.00 93.38 181 GLU A N 1
ATOM 1343 C CA . GLU A 1 181 ? 13.337 8.835 -20.559 1.00 93.38 181 GLU A CA 1
ATOM 1344 C C . GLU A 1 181 ? 13.143 7.313 -20.501 1.00 93.38 181 GLU A C 1
ATOM 1346 O O . GLU A 1 181 ? 14.051 6.569 -20.126 1.00 93.38 181 GLU A O 1
ATOM 1351 N N . TYR A 1 182 ? 11.967 6.833 -20.912 1.00 95.25 182 TYR A N 1
ATOM 1352 C CA . TYR A 1 182 ? 11.703 5.399 -21.034 1.00 95.25 182 TYR A CA 1
ATOM 1353 C C . TYR A 1 182 ? 12.664 4.753 -22.039 1.00 95.25 182 TYR A C 1
ATOM 1355 O O . TYR A 1 182 ? 12.707 5.146 -23.209 1.00 95.25 182 TYR A O 1
ATOM 1363 N N . THR A 1 183 ? 13.401 3.730 -21.605 1.00 95.12 183 THR A N 1
ATOM 1364 C CA . THR A 1 183 ? 14.417 3.050 -22.426 1.00 95.12 183 THR A CA 1
ATOM 1365 C C . THR A 1 183 ? 13.989 1.667 -22.925 1.00 95.12 183 THR A C 1
ATOM 1367 O O . THR A 1 183 ? 14.641 1.121 -23.815 1.00 95.12 183 THR A O 1
ATOM 1370 N N . ALA A 1 184 ? 12.881 1.117 -22.421 1.00 94.44 184 ALA A N 1
ATOM 1371 C CA . ALA A 1 184 ? 12.304 -0.166 -22.843 1.00 94.44 184 ALA A CA 1
ATOM 1372 C C . ALA A 1 184 ? 10.883 0.015 -23.424 1.00 94.44 184 ALA A C 1
ATOM 1374 O O . ALA A 1 184 ? 10.465 1.148 -23.680 1.00 94.44 184 ALA A O 1
ATOM 1375 N N . ASN A 1 185 ? 10.154 -1.067 -23.715 1.00 93.62 185 ASN A N 1
ATOM 1376 C CA . ASN A 1 185 ? 8.794 -0.984 -24.267 1.00 93.62 185 ASN A CA 1
ATOM 1377 C C . ASN A 1 185 ? 7.767 -0.446 -23.254 1.00 93.62 185 ASN A C 1
ATOM 1379 O O . ASN A 1 185 ? 7.916 -0.596 -22.043 1.00 93.62 185 ASN A O 1
ATOM 1383 N N . GLY A 1 186 ? 6.692 0.165 -23.766 1.00 94.06 186 GLY A N 1
ATOM 1384 C CA . GLY A 1 186 ? 5.646 0.770 -22.937 1.00 94.06 186 GLY A CA 1
ATOM 1385 C C . GLY A 1 186 ? 6.195 1.875 -22.028 1.00 94.06 186 GLY A C 1
ATOM 1386 O O . GLY A 1 186 ? 7.092 2.629 -22.424 1.00 94.06 186 GLY A O 1
ATOM 1387 N N . LEU A 1 187 ? 5.660 1.948 -20.807 1.00 96.38 187 LEU A N 1
ATOM 1388 C CA . LEU A 1 187 ? 6.287 2.662 -19.693 1.00 96.38 187 LEU A CA 1
ATOM 1389 C C . LEU A 1 187 ? 7.374 1.751 -19.110 1.00 96.38 187 LEU A C 1
ATOM 1391 O O . LEU A 1 187 ? 7.125 1.011 -18.163 1.00 96.38 187 LEU A O 1
ATOM 1395 N N . GLY A 1 188 ? 8.545 1.713 -19.744 1.00 96.44 188 GLY A N 1
ATOM 1396 C CA . GLY A 1 188 ? 9.563 0.716 -19.428 1.00 96.44 188 GLY A CA 1
ATOM 1397 C C . GLY A 1 188 ? 10.988 1.243 -19.422 1.00 96.44 188 GLY A C 1
ATOM 1398 O O . GLY A 1 188 ? 11.324 2.198 -20.125 1.00 96.44 188 GLY A O 1
ATOM 1399 N N . TYR A 1 189 ? 11.841 0.569 -18.653 1.00 96.81 189 TYR A N 1
ATOM 1400 C CA . TYR A 1 189 ? 13.259 0.886 -18.509 1.00 96.81 189 TYR A CA 1
ATOM 1401 C C . TYR A 1 189 ? 14.120 -0.375 -18.528 1.00 96.81 189 TYR A C 1
ATOM 1403 O O . TYR A 1 189 ? 13.755 -1.416 -17.975 1.00 96.81 189 TYR A O 1
ATOM 1411 N N . TRP A 1 190 ? 15.301 -0.245 -19.123 1.00 96.62 190 TRP A N 1
ATOM 1412 C CA . TRP A 1 190 ? 16.435 -1.124 -18.862 1.00 96.62 190 TRP A CA 1
ATOM 1413 C C . TRP A 1 190 ? 17.175 -0.653 -17.619 1.00 96.62 190 TRP A C 1
ATOM 1415 O O . TRP A 1 190 ? 17.268 0.548 -17.364 1.00 96.62 190 TRP A O 1
ATOM 1425 N N . PHE A 1 191 ? 17.751 -1.598 -16.887 1.00 94.94 191 PHE A N 1
ATOM 1426 C CA . PHE A 1 191 ? 18.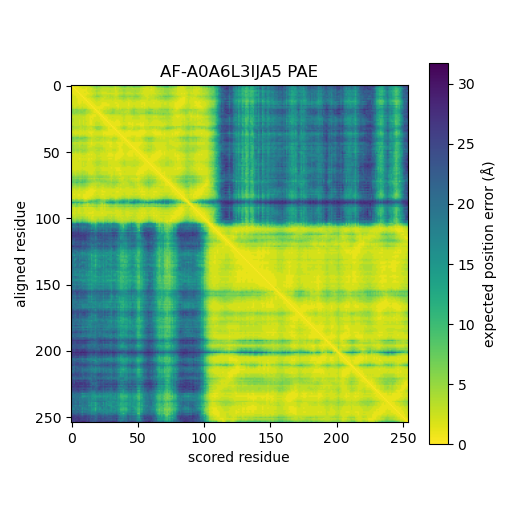477 -1.330 -15.656 1.00 94.94 191 PHE A CA 1
ATOM 1427 C C . PHE A 1 191 ? 19.851 -1.987 -15.650 1.00 94.94 191 PHE A C 1
ATOM 1429 O O . PHE A 1 191 ? 20.030 -3.104 -16.149 1.00 94.94 191 PHE A O 1
ATOM 1436 N N . ASP A 1 192 ? 20.814 -1.305 -15.036 1.00 91.19 192 ASP A N 1
ATOM 1437 C CA . ASP A 1 192 ? 22.099 -1.893 -14.674 1.00 91.19 192 ASP A CA 1
ATOM 1438 C C . ASP A 1 192 ? 21.975 -2.813 -13.435 1.00 91.19 192 ASP A C 1
ATOM 1440 O O . ASP A 1 192 ? 20.920 -2.946 -12.809 1.00 91.19 192 ASP A O 1
ATOM 1444 N N . GLY A 1 193 ? 23.077 -3.458 -13.042 1.00 81.88 193 GLY A N 1
ATOM 1445 C CA . GLY A 1 193 ? 23.121 -4.328 -11.855 1.00 81.88 193 GLY A CA 1
ATOM 1446 C C . GLY A 1 193 ? 22.968 -3.613 -10.505 1.00 81.88 193 GLY A C 1
ATOM 1447 O O . GLY A 1 193 ? 23.039 -4.265 -9.467 1.00 81.88 193 GLY A O 1
ATOM 1448 N N . LYS A 1 194 ? 22.800 -2.287 -10.504 1.00 82.62 194 LYS A N 1
ATOM 1449 C CA . LYS A 1 194 ? 22.583 -1.437 -9.326 1.00 82.62 194 LYS A CA 1
ATOM 1450 C C . LYS A 1 194 ? 21.220 -0.739 -9.364 1.00 82.62 194 LYS A C 1
ATOM 1452 O O . LYS A 1 194 ? 20.984 0.154 -8.556 1.00 82.62 194 LYS A O 1
ATOM 1457 N N . SER A 1 195 ? 20.338 -1.146 -10.279 1.00 82.25 195 SER A N 1
ATOM 1458 C CA . SER A 1 195 ? 19.010 -0.558 -10.467 1.00 82.25 195 SER A CA 1
ATOM 1459 C C . SER A 1 195 ? 19.024 0.912 -10.899 1.00 82.25 195 SER A C 1
ATOM 1461 O O . SER A 1 195 ? 18.034 1.614 -10.710 1.00 82.25 195 SER A O 1
ATOM 1463 N N . ASN A 1 196 ? 20.106 1.378 -11.528 1.00 89.69 196 ASN A N 1
ATOM 1464 C CA . ASN A 1 196 ? 20.082 2.641 -12.261 1.00 89.69 196 ASN A CA 1
ATOM 1465 C C . ASN A 1 196 ? 19.519 2.406 -13.660 1.00 89.69 196 ASN A C 1
ATOM 1467 O O . ASN A 1 196 ? 19.785 1.367 -14.273 1.00 89.69 196 ASN A O 1
ATOM 1471 N N . VAL A 1 197 ? 18.782 3.390 -14.179 1.00 94.00 197 VAL A N 1
ATOM 1472 C CA . VAL A 1 197 ? 18.308 3.363 -15.564 1.00 94.00 197 VAL A CA 1
ATOM 1473 C C . VAL A 1 197 ? 19.503 3.287 -16.513 1.00 94.00 197 VAL A C 1
ATOM 1475 O O . VAL A 1 197 ? 20.469 4.038 -16.385 1.00 94.00 197 VAL A O 1
ATOM 1478 N N . SER A 1 198 ? 19.412 2.377 -17.476 1.00 93.12 198 SER A N 1
ATOM 1479 C CA . SER A 1 198 ? 20.367 2.203 -18.565 1.00 93.12 198 SER A CA 1
ATOM 1480 C C . SER A 1 198 ? 19.642 2.153 -19.915 1.00 93.12 198 SER A C 1
ATOM 1482 O O . SER A 1 198 ? 18.418 2.275 -19.998 1.00 93.12 198 SER A O 1
ATOM 1484 N N . SER A 1 199 ? 20.401 1.981 -20.994 1.00 89.94 199 SER A N 1
ATOM 1485 C CA . SER A 1 199 ? 19.913 1.761 -22.356 1.00 89.94 199 SER A CA 1
ATOM 1486 C C . SER A 1 199 ? 20.305 0.376 -22.856 1.00 89.94 199 SER A C 1
ATOM 1488 O O . SER A 1 199 ? 21.342 -0.159 -22.468 1.00 89.94 199 SER A O 1
ATOM 1490 N N . TYR A 1 200 ? 19.507 -0.185 -23.768 1.00 87.12 200 TYR A N 1
ATOM 1491 C CA . TYR A 1 200 ? 19.780 -1.488 -24.375 1.00 87.12 200 TYR A CA 1
ATOM 1492 C C . TYR A 1 200 ? 21.232 -1.600 -24.870 1.00 87.12 200 TYR A C 1
ATOM 1494 O O . TYR A 1 200 ? 21.713 -0.755 -25.627 1.00 87.12 200 TYR A O 1
ATOM 1502 N N . GLY A 1 201 ? 21.921 -2.671 -24.470 1.00 84.25 201 GLY A N 1
ATOM 1503 C CA . GLY A 1 201 ? 23.321 -2.911 -24.824 1.00 84.25 201 GLY A CA 1
ATOM 1504 C C . GLY A 1 201 ? 24.353 -2.329 -23.853 1.00 84.25 201 GLY A C 1
ATOM 1505 O O . GLY A 1 201 ? 25.503 -2.760 -23.908 1.00 84.25 201 GLY A O 1
ATOM 1506 N N . ASP A 1 202 ? 23.973 -1.429 -22.941 1.00 77.88 202 ASP A N 1
ATOM 1507 C CA . ASP A 1 202 ? 24.886 -0.829 -21.961 1.00 77.88 202 ASP A CA 1
ATOM 1508 C C . ASP A 1 202 ? 24.716 -1.461 -20.574 1.00 77.88 202 ASP A C 1
ATOM 1510 O O . ASP A 1 202 ? 23.786 -1.133 -19.837 1.00 77.88 202 ASP A O 1
ATOM 1514 N N . ASN A 1 203 ? 25.595 -2.412 -20.230 1.00 84.56 203 ASN A N 1
ATOM 1515 C CA . ASN A 1 203 ? 25.687 -3.044 -18.902 1.00 84.56 203 ASN A CA 1
ATOM 1516 C C . ASN A 1 203 ? 24.336 -3.498 -18.297 1.00 84.56 203 ASN A C 1
ATOM 1518 O O . ASN A 1 203 ? 24.181 -3.562 -17.075 1.00 84.56 203 ASN A O 1
ATOM 1522 N N . CYS A 1 204 ? 23.359 -3.806 -19.155 1.00 92.19 204 CYS A N 1
ATOM 1523 C CA . CYS A 1 204 ? 22.001 -4.144 -18.754 1.00 92.19 204 CYS A CA 1
ATOM 1524 C C . CYS A 1 204 ? 21.980 -5.485 -18.026 1.00 92.19 204 CYS A C 1
ATOM 1526 O O . CYS A 1 204 ? 22.598 -6.454 -18.466 1.00 92.19 204 CYS A O 1
ATOM 1528 N N . VAL A 1 205 ? 21.226 -5.544 -16.935 1.00 93.75 205 VAL A N 1
ATOM 1529 C CA . VAL A 1 205 ? 21.027 -6.761 -16.143 1.00 93.75 205 VAL A CA 1
ATOM 1530 C C . VAL A 1 205 ? 19.575 -7.207 -16.189 1.00 93.75 205 VAL A C 1
ATOM 1532 O O . VAL A 1 205 ? 19.303 -8.401 -16.304 1.00 93.75 205 VAL A O 1
ATOM 1535 N N . TYR A 1 206 ? 18.632 -6.273 -16.150 1.00 95.12 206 TYR A N 1
ATOM 1536 C CA . TYR A 1 206 ? 17.208 -6.581 -16.205 1.00 95.12 206 TYR A CA 1
ATOM 1537 C C . TYR A 1 206 ? 16.426 -5.423 -16.824 1.00 95.12 206 TYR A C 1
ATOM 1539 O O . TYR A 1 206 ? 16.978 -4.357 -17.103 1.00 95.12 206 TYR A O 1
ATOM 1547 N N . PHE A 1 207 ? 15.141 -5.649 -17.059 1.00 96.00 207 PHE A N 1
ATOM 1548 C CA . PHE A 1 207 ? 14.217 -4.641 -17.549 1.00 96.00 207 PHE A CA 1
ATOM 1549 C C . PHE A 1 207 ? 12.856 -4.761 -16.889 1.00 96.00 207 PHE A C 1
ATOM 1551 O O . PHE A 1 207 ? 12.487 -5.816 -16.364 1.00 96.00 207 PHE A O 1
ATOM 1558 N N . ILE A 1 208 ? 12.129 -3.653 -16.943 1.00 96.75 208 ILE A N 1
ATOM 1559 C CA . ILE A 1 208 ? 10.742 -3.549 -16.519 1.00 96.75 208 ILE A CA 1
ATOM 1560 C C . ILE A 1 208 ? 9.970 -2.929 -17.673 1.00 96.75 208 ILE A C 1
ATOM 1562 O O . ILE A 1 208 ? 10.368 -1.878 -18.172 1.00 96.75 208 ILE A O 1
ATOM 1566 N N . GLU A 1 209 ? 8.888 -3.571 -18.098 1.00 95.81 209 GLU A N 1
ATOM 1567 C CA . GLU A 1 209 ? 8.056 -3.112 -19.211 1.00 95.81 209 GLU A CA 1
ATOM 1568 C C . GLU A 1 209 ? 6.576 -3.246 -18.864 1.00 95.81 209 GLU A C 1
ATOM 1570 O O . GLU A 1 209 ? 6.094 -4.327 -18.520 1.00 95.81 209 GLU A O 1
ATOM 1575 N N . SER A 1 210 ? 5.832 -2.148 -18.975 1.00 96.12 210 SER A N 1
ATOM 1576 C CA . SER A 1 210 ? 4.376 -2.187 -18.859 1.00 96.12 210 SER A CA 1
ATOM 1577 C C . SER A 1 210 ? 3.720 -2.778 -20.100 1.00 96.12 210 SER A C 1
ATOM 1579 O O . SER A 1 210 ? 3.982 -2.348 -21.225 1.00 96.12 210 SER A O 1
ATOM 1581 N N . GLY A 1 211 ? 2.784 -3.693 -19.873 1.00 86.88 211 GLY A N 1
ATOM 1582 C CA . GLY A 1 211 ? 1.786 -4.125 -20.840 1.00 86.88 211 GLY A CA 1
ATOM 1583 C C . GLY A 1 211 ? 0.383 -3.660 -20.447 1.00 86.88 211 GLY A C 1
ATOM 1584 O O . GLY A 1 211 ? 0.176 -2.973 -19.447 1.00 86.88 211 GLY A O 1
ATOM 1585 N N . GLU A 1 212 ? -0.611 -4.060 -21.236 1.00 86.25 212 GLU A N 1
ATOM 1586 C CA . GLU A 1 212 ? -2.008 -3.913 -20.831 1.00 86.25 212 GLU A CA 1
ATOM 1587 C C . GLU A 1 212 ? -2.315 -4.933 -19.721 1.00 86.25 212 GLU A C 1
ATOM 1589 O O . GLU A 1 212 ? -2.139 -6.136 -19.909 1.00 86.25 212 GLU A O 1
ATOM 1594 N N . GLY A 1 213 ? -2.720 -4.449 -18.545 1.00 94.88 213 GLY A N 1
ATOM 1595 C CA . GLY A 1 213 ? -3.113 -5.291 -17.407 1.00 94.88 213 GLY A CA 1
ATOM 1596 C C . GLY A 1 213 ? -1.966 -5.864 -16.572 1.00 94.88 213 GLY A C 1
ATOM 1597 O O . GLY A 1 213 ? -2.218 -6.514 -15.561 1.00 94.88 213 GLY A O 1
ATOM 1598 N N . SER A 1 214 ? -0.708 -5.639 -16.954 1.00 96.69 214 SER A N 1
ATOM 1599 C CA . SER A 1 214 ? 0.431 -6.162 -16.197 1.00 96.69 214 SER A CA 1
ATOM 1600 C C . SER A 1 214 ? 1.716 -5.371 -16.404 1.00 96.69 214 SER A C 1
ATOM 1602 O O . SER A 1 214 ? 1.853 -4.599 -17.353 1.00 96.69 214 SER A O 1
ATOM 1604 N N . VAL A 1 215 ? 2.691 -5.623 -15.535 1.00 97.44 215 VAL A N 1
ATOM 1605 C CA . VAL A 1 215 ? 4.082 -5.198 -15.711 1.00 97.44 215 VAL A CA 1
ATOM 1606 C C . VAL A 1 215 ? 4.989 -6.423 -15.735 1.00 97.44 215 VAL A C 1
ATOM 1608 O O . VAL A 1 215 ? 4.874 -7.321 -14.902 1.00 97.44 215 VAL A O 1
ATOM 1611 N N . PHE A 1 216 ? 5.871 -6.494 -16.726 1.00 96.06 216 PHE A N 1
ATOM 1612 C CA . PHE A 1 216 ? 6.808 -7.593 -16.898 1.00 96.06 216 PHE A CA 1
ATOM 1613 C C . PHE A 1 216 ? 8.170 -7.229 -16.317 1.00 96.06 216 PHE A C 1
ATOM 1615 O O . PHE A 1 216 ? 8.683 -6.143 -16.579 1.00 96.06 216 PHE A O 1
ATOM 1622 N N . VAL A 1 217 ? 8.762 -8.151 -15.557 1.00 95.56 217 VAL A N 1
ATOM 1623 C CA . VAL A 1 217 ? 10.128 -8.040 -15.036 1.00 95.56 217 VAL A CA 1
ATOM 1624 C C . VAL A 1 217 ? 10.958 -9.153 -15.658 1.00 95.56 217 VAL A C 1
ATOM 1626 O O . VAL A 1 217 ? 10.721 -10.336 -15.399 1.00 95.56 217 VAL A O 1
ATOM 1629 N N . GLY A 1 218 ? 11.922 -8.772 -16.493 1.00 94.56 218 GLY A N 1
ATOM 1630 C CA . GLY A 1 218 ? 12.707 -9.704 -17.299 1.00 94.56 218 GLY A CA 1
ATOM 1631 C C . GLY A 1 218 ? 14.209 -9.547 -17.117 1.00 94.56 218 GLY A C 1
ATOM 1632 O O . GLY A 1 218 ? 14.705 -8.473 -16.784 1.00 94.56 218 GLY A O 1
ATOM 1633 N N . ARG A 1 219 ? 14.956 -10.630 -17.348 1.00 94.19 219 ARG A N 1
ATOM 1634 C CA . ARG A 1 219 ? 16.426 -10.626 -17.333 1.00 94.19 219 ARG A CA 1
ATOM 1635 C C . ARG A 1 219 ? 16.989 -10.185 -18.677 1.00 94.19 219 ARG A C 1
ATOM 1637 O O . ARG A 1 219 ? 16.432 -10.496 -19.726 1.00 94.19 219 ARG A O 1
ATOM 1644 N N . TYR A 1 220 ? 18.134 -9.517 -18.660 1.00 94.81 220 TYR A N 1
ATOM 1645 C CA . TYR A 1 220 ? 18.905 -9.298 -19.878 1.00 94.81 220 TYR A CA 1
ATOM 1646 C C . TYR A 1 220 ? 19.571 -10.604 -20.348 1.00 94.81 220 TYR A C 1
ATOM 1648 O O . TYR A 1 220 ? 19.565 -11.623 -19.649 1.00 94.81 220 TYR A O 1
ATOM 1656 N N . VAL A 1 221 ? 20.129 -10.593 -21.555 1.00 93.06 221 VAL A N 1
ATOM 1657 C CA . VAL A 1 221 ? 20.796 -11.768 -22.130 1.00 93.06 221 VAL A CA 1
ATOM 1658 C C . VAL A 1 221 ? 22.047 -12.148 -21.342 1.00 93.06 221 VAL A C 1
ATOM 1660 O O . VAL A 1 221 ? 22.759 -11.283 -20.834 1.00 93.06 221 VAL A O 1
ATOM 1663 N N . ASN A 1 222 ? 22.351 -13.446 -21.283 1.00 89.75 222 ASN A N 1
ATOM 1664 C CA . ASN A 1 222 ? 23.587 -13.982 -20.687 1.00 89.75 222 ASN A CA 1
ATOM 1665 C C . ASN A 1 222 ? 23.875 -13.582 -19.220 1.00 89.75 222 ASN A C 1
ATOM 1667 O O . ASN A 1 222 ? 25.034 -13.582 -18.800 1.00 89.75 222 ASN A O 1
ATOM 1671 N N . ILE A 1 223 ? 22.859 -13.262 -18.415 1.00 92.19 223 ILE A N 1
ATOM 1672 C CA . ILE A 1 223 ? 23.071 -13.003 -16.982 1.00 92.19 223 ILE A CA 1
ATOM 1673 C C . ILE A 1 223 ? 23.334 -14.313 -16.237 1.00 92.19 223 ILE A C 1
ATOM 1675 O O . ILE A 1 223 ? 22.757 -15.345 -16.569 1.00 92.19 223 ILE A O 1
ATOM 1679 N N . ALA A 1 224 ? 24.212 -14.295 -15.236 1.00 89.56 224 ALA A N 1
ATOM 1680 C CA . ALA A 1 224 ? 24.569 -15.488 -14.477 1.00 89.56 224 ALA A CA 1
ATOM 1681 C C . ALA A 1 224 ? 23.440 -15.940 -13.534 1.00 89.56 224 ALA A C 1
ATOM 1683 O O . ALA A 1 224 ? 22.814 -15.115 -12.864 1.00 89.56 224 ALA A O 1
ATOM 1684 N N . SER A 1 225 ? 23.248 -17.257 -13.432 1.00 90.88 225 SER A N 1
ATOM 1685 C CA . SER A 1 225 ? 22.426 -17.895 -12.394 1.00 90.88 225 SER A CA 1
ATOM 1686 C C . SER A 1 225 ? 22.834 -17.435 -10.990 1.00 90.88 225 SER A C 1
ATOM 1688 O O . SER A 1 225 ? 24.016 -17.213 -10.715 1.00 90.88 225 SER A O 1
ATOM 1690 N N . GLY A 1 226 ? 21.855 -17.279 -10.103 1.00 86.38 226 GLY A N 1
ATOM 1691 C CA . GLY A 1 226 ? 22.033 -16.784 -8.739 1.00 86.38 226 GLY A CA 1
ATOM 1692 C C . GLY A 1 226 ? 22.192 -15.264 -8.634 1.00 86.38 226 GLY A C 1
ATOM 1693 O O . GLY A 1 226 ? 22.309 -14.747 -7.524 1.00 86.38 226 GLY A O 1
ATOM 1694 N N . THR A 1 227 ? 22.173 -14.533 -9.755 1.00 89.06 227 THR A N 1
ATOM 1695 C CA . THR A 1 227 ? 22.139 -13.065 -9.740 1.00 89.06 227 THR A CA 1
ATOM 1696 C C . THR A 1 227 ? 20.818 -12.604 -9.138 1.00 89.06 227 THR A C 1
ATOM 1698 O O . THR A 1 227 ? 19.748 -13.054 -9.557 1.00 89.06 227 THR A O 1
ATOM 1701 N N . THR A 1 228 ? 20.886 -11.703 -8.162 1.00 87.69 228 THR A N 1
ATOM 1702 C CA . THR A 1 228 ? 19.708 -11.111 -7.531 1.00 87.69 228 THR A CA 1
ATOM 1703 C C . THR A 1 228 ?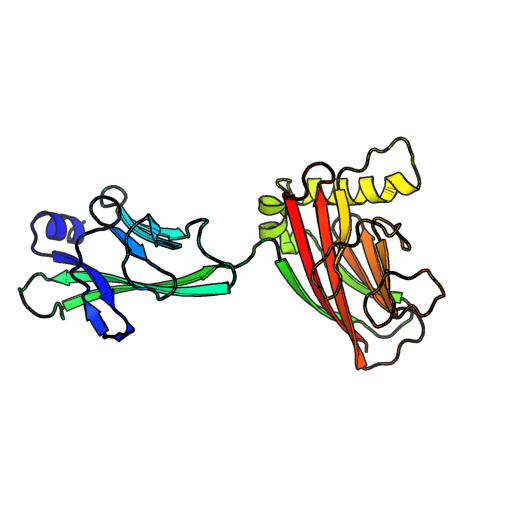 19.485 -9.695 -8.036 1.00 87.69 228 THR A C 1
ATOM 1705 O O . THR A 1 228 ? 20.432 -8.967 -8.333 1.00 87.69 228 THR A O 1
ATOM 1708 N N . ILE A 1 229 ? 18.218 -9.303 -8.131 1.00 88.44 229 ILE A N 1
ATOM 1709 C CA . ILE A 1 229 ? 17.813 -7.943 -8.481 1.00 88.44 229 ILE A CA 1
ATOM 1710 C C . ILE A 1 229 ? 16.851 -7.404 -7.432 1.00 88.44 229 ILE A C 1
ATOM 1712 O O . ILE A 1 229 ? 16.068 -8.152 -6.839 1.00 88.44 229 ILE A O 1
ATOM 1716 N N . LYS A 1 230 ? 16.894 -6.086 -7.246 1.00 87.31 230 LYS A N 1
ATOM 1717 C CA . LYS A 1 230 ? 15.881 -5.330 -6.518 1.00 87.31 230 LYS A CA 1
ATOM 1718 C C . LYS A 1 230 ? 15.360 -4.240 -7.444 1.00 87.31 230 LYS A C 1
ATOM 1720 O O . LYS A 1 230 ? 15.977 -3.185 -7.577 1.00 87.31 230 LYS A O 1
ATOM 1725 N N . ALA A 1 231 ? 14.259 -4.541 -8.113 1.00 88.69 231 ALA A N 1
ATOM 1726 C CA . ALA A 1 231 ? 13.539 -3.600 -8.949 1.00 88.69 231 ALA A CA 1
ATOM 1727 C C . ALA A 1 231 ? 12.611 -2.767 -8.064 1.00 88.69 231 ALA A C 1
ATOM 1729 O O . ALA A 1 231 ? 11.892 -3.308 -7.223 1.00 88.69 231 ALA A O 1
ATOM 1730 N N . HIS A 1 232 ? 12.654 -1.451 -8.234 1.00 92.75 232 HIS A N 1
ATOM 1731 C CA . HIS A 1 232 ? 11.862 -0.527 -7.442 1.00 92.75 232 HIS A CA 1
ATOM 1732 C C . HIS A 1 232 ? 11.314 0.564 -8.358 1.00 92.75 232 HIS A C 1
ATOM 1734 O O . HIS A 1 232 ? 12.088 1.263 -9.012 1.00 92.75 232 HIS A O 1
ATOM 1740 N N . PHE A 1 233 ? 9.992 0.659 -8.468 1.00 96.19 233 PHE A N 1
ATOM 1741 C CA . PHE A 1 233 ? 9.335 1.590 -9.381 1.00 96.19 233 PHE A CA 1
ATOM 1742 C C . PHE A 1 233 ? 7.945 1.973 -8.880 1.00 96.19 233 PHE A C 1
ATOM 1744 O O . PHE A 1 233 ? 7.328 1.239 -8.115 1.00 96.19 233 PHE A O 1
ATOM 1751 N N . VAL A 1 234 ? 7.451 3.116 -9.332 1.00 97.50 234 VAL A N 1
ATOM 1752 C CA . VAL A 1 234 ? 6.151 3.676 -8.967 1.00 97.50 234 VAL A CA 1
ATOM 1753 C C . VAL A 1 234 ? 5.335 3.925 -10.221 1.00 97.50 234 VAL A C 1
ATOM 1755 O O . VAL A 1 234 ? 5.883 4.423 -11.196 1.00 97.50 234 VAL A O 1
ATOM 1758 N N . TYR A 1 235 ? 4.033 3.648 -10.181 1.00 98.25 235 TYR A N 1
ATOM 1759 C CA . TYR A 1 235 ? 3.074 4.294 -11.075 1.00 98.25 235 TYR A CA 1
ATOM 1760 C C . TYR A 1 235 ? 2.413 5.457 -10.352 1.00 98.25 235 TYR A C 1
ATOM 1762 O O . TYR A 1 235 ? 1.866 5.267 -9.268 1.00 98.25 235 TYR A O 1
ATOM 1770 N N . ALA A 1 236 ? 2.430 6.640 -10.960 1.00 98.06 236 ALA A N 1
ATOM 1771 C CA . ALA A 1 236 ? 1.811 7.835 -10.399 1.00 98.06 236 ALA A CA 1
ATOM 1772 C C . ALA A 1 236 ? 0.981 8.576 -11.449 1.00 98.06 236 ALA A C 1
ATOM 1774 O O . ALA A 1 236 ? 1.319 8.589 -12.638 1.00 98.06 236 ALA A O 1
ATOM 1775 N N . MET A 1 237 ? -0.103 9.209 -11.000 1.00 97.81 237 MET A N 1
ATOM 1776 C CA . MET A 1 237 ? -0.859 10.147 -11.827 1.00 97.81 237 MET A CA 1
ATOM 1777 C C . MET A 1 237 ? -0.001 11.387 -12.090 1.00 97.81 237 MET A C 1
ATOM 1779 O O . MET A 1 237 ? 0.450 12.028 -11.147 1.00 97.81 237 MET A O 1
ATOM 1783 N N . ILE A 1 238 ? 0.182 11.768 -13.356 1.00 96.06 238 ILE A N 1
ATOM 1784 C CA . ILE A 1 238 ? 1.071 12.885 -13.743 1.00 96.06 238 ILE A CA 1
ATOM 1785 C C . ILE A 1 238 ? 0.604 14.222 -13.148 1.00 96.06 238 ILE A C 1
ATOM 1787 O O . ILE A 1 238 ? 1.412 15.064 -12.770 1.00 96.06 238 ILE A O 1
ATOM 1791 N N . GLU A 1 239 ? -0.710 14.431 -13.051 1.00 95.19 239 GLU A N 1
ATOM 1792 C CA . GLU A 1 239 ? -1.275 15.673 -12.505 1.00 95.19 239 GLU A CA 1
ATOM 1793 C C . GLU A 1 239 ? -1.297 15.707 -10.967 1.00 95.19 239 GLU A C 1
ATOM 1795 O O . GLU A 1 239 ? -1.478 16.775 -10.383 1.00 95.19 239 GLU A O 1
ATOM 1800 N N . ASP A 1 240 ? -1.124 14.559 -10.303 1.00 95.12 240 ASP A N 1
ATOM 1801 C CA . ASP A 1 240 ? -1.224 14.428 -8.850 1.00 95.12 240 ASP A CA 1
ATOM 1802 C C . ASP A 1 240 ? -0.354 13.272 -8.333 1.00 95.12 240 ASP A C 1
ATOM 1804 O O . ASP A 1 240 ? -0.809 12.137 -8.183 1.00 95.12 240 ASP A O 1
ATOM 1808 N N . HIS A 1 241 ? 0.902 13.580 -8.004 1.00 93.75 241 HIS A N 1
ATOM 1809 C CA . HIS A 1 241 ? 1.864 12.596 -7.493 1.00 93.75 241 HIS A CA 1
ATOM 1810 C C . HIS A 1 241 ? 1.494 12.036 -6.107 1.00 93.75 241 HIS A C 1
ATOM 1812 O O . HIS A 1 241 ? 2.141 11.098 -5.651 1.00 93.75 241 HIS A O 1
ATOM 1818 N N . SER A 1 242 ? 0.461 12.559 -5.427 1.00 91.81 242 SER A N 1
ATOM 1819 C CA . SER A 1 242 ? -0.059 11.922 -4.207 1.00 91.81 242 SER A CA 1
ATOM 1820 C C . SER A 1 242 ? -0.859 10.649 -4.503 1.00 91.81 242 SER A C 1
ATOM 1822 O O . SER A 1 242 ? -1.010 9.803 -3.622 1.00 91.81 242 SER A O 1
ATOM 1824 N N . ARG A 1 243 ? -1.315 10.479 -5.751 1.00 95.94 243 ARG A N 1
ATOM 1825 C CA . ARG A 1 243 ? -2.020 9.294 -6.244 1.00 95.94 243 ARG A CA 1
ATOM 1826 C C . ARG A 1 243 ? -1.034 8.366 -6.937 1.00 95.94 243 ARG A C 1
ATOM 1828 O O . ARG A 1 243 ? -0.781 8.494 -8.139 1.00 95.94 243 ARG A O 1
ATOM 1835 N N . TYR A 1 244 ? -0.459 7.449 -6.167 1.00 96.94 244 TYR A N 1
ATOM 1836 C CA . TYR A 1 244 ? 0.581 6.548 -6.651 1.00 96.94 244 TYR A CA 1
ATOM 1837 C C . TYR A 1 244 ? 0.525 5.165 -6.006 1.00 96.94 244 TYR A C 1
ATOM 1839 O O . TYR A 1 244 ? -0.026 4.984 -4.923 1.00 96.94 244 TYR A O 1
ATOM 1847 N N . VAL A 1 245 ? 1.154 4.199 -6.668 1.00 96.75 245 VAL A N 1
ATOM 1848 C CA . VAL A 1 245 ? 1.428 2.867 -6.131 1.00 96.75 245 VAL A CA 1
ATOM 1849 C C . VAL A 1 245 ? 2.867 2.470 -6.473 1.00 96.75 245 VAL A C 1
ATOM 1851 O O . VAL A 1 245 ? 3.329 2.630 -7.601 1.00 96.75 245 VAL A O 1
ATOM 1854 N N . GLU A 1 246 ? 3.587 1.980 -5.478 1.00 95.81 246 GLU A N 1
ATOM 1855 C CA . GLU A 1 246 ? 4.991 1.592 -5.475 1.00 95.81 246 GLU A CA 1
ATOM 1856 C C . GLU A 1 246 ? 5.122 0.066 -5.499 1.00 95.81 246 GLU A C 1
ATOM 1858 O O . GLU A 1 246 ? 4.538 -0.649 -4.688 1.00 95.81 246 GLU A O 1
ATOM 1863 N N . PHE A 1 247 ? 5.932 -0.441 -6.420 1.00 95.44 247 PHE A N 1
ATOM 1864 C CA . PHE A 1 247 ? 6.270 -1.849 -6.558 1.00 95.44 247 PHE A CA 1
ATOM 1865 C C . PHE A 1 247 ? 7.722 -2.076 -6.136 1.00 95.44 247 PHE A C 1
ATOM 1867 O O . PHE A 1 247 ? 8.658 -1.551 -6.742 1.00 95.44 247 PHE A O 1
ATOM 1874 N N . ILE A 1 248 ? 7.912 -2.920 -5.122 1.00 93.19 248 ILE A N 1
ATOM 1875 C CA . ILE A 1 248 ? 9.216 -3.363 -4.627 1.00 93.19 248 ILE A CA 1
ATOM 1876 C C . ILE A 1 248 ? 9.368 -4.841 -4.974 1.00 93.19 248 ILE A C 1
ATOM 1878 O O . ILE A 1 248 ? 8.813 -5.718 -4.311 1.00 93.19 248 ILE A O 1
ATOM 1882 N N . VAL A 1 249 ? 10.144 -5.129 -6.012 1.00 91.50 249 VAL A N 1
ATOM 1883 C CA . VAL A 1 249 ? 10.283 -6.470 -6.578 1.00 91.50 249 VAL A CA 1
ATOM 1884 C C . VAL A 1 249 ? 11.680 -7.015 -6.308 1.00 91.50 249 VAL A C 1
ATOM 1886 O O . VAL A 1 249 ? 12.685 -6.445 -6.727 1.00 91.50 249 VAL A O 1
ATOM 1889 N N . SER A 1 250 ? 11.752 -8.153 -5.625 1.00 88.38 250 SER A N 1
ATOM 1890 C CA . SER A 1 250 ? 12.987 -8.916 -5.433 1.00 88.38 250 SER A CA 1
ATOM 1891 C C . SER A 1 250 ? 12.994 -10.129 -6.359 1.00 88.38 250 SER A C 1
ATOM 1893 O O . SER A 1 250 ? 12.071 -10.941 -6.334 1.00 88.38 250 SER A O 1
ATOM 1895 N N . GLY A 1 251 ? 14.035 -10.261 -7.176 1.00 85.69 251 GLY A N 1
ATOM 1896 C CA . GLY A 1 251 ? 14.169 -11.341 -8.151 1.00 85.69 251 GLY A CA 1
ATOM 1897 C C . GLY A 1 251 ? 15.449 -12.142 -7.949 1.00 85.69 251 GLY A C 1
ATOM 1898 O O . GLY A 1 251 ? 16.486 -11.555 -7.650 1.00 85.69 251 GLY A O 1
ATOM 1899 N N . THR A 1 252 ? 15.399 -13.460 -8.144 1.00 87.94 252 THR A N 1
ATOM 1900 C CA . THR A 1 252 ? 16.602 -14.305 -8.287 1.00 87.94 252 THR A CA 1
ATOM 1901 C C . THR A 1 252 ? 16.584 -14.988 -9.646 1.00 87.94 252 THR A C 1
ATOM 1903 O O . THR A 1 252 ? 15.570 -15.571 -10.022 1.00 87.94 252 THR A O 1
ATOM 1906 N N . MET A 1 253 ? 17.681 -14.905 -10.392 1.00 89.75 253 MET A N 1
ATOM 1907 C CA . MET A 1 253 ? 17.799 -15.535 -11.708 1.00 89.75 253 MET A CA 1
ATOM 1908 C C . MET A 1 253 ? 18.222 -16.999 -11.589 1.00 89.75 253 MET A C 1
ATOM 1910 O O . MET A 1 253 ? 19.182 -17.297 -10.878 1.00 89.75 253 MET A O 1
ATOM 1914 N N . GLU A 1 254 ? 17.535 -17.893 -12.302 1.00 85.38 254 GLU A N 1
ATOM 1915 C CA . GLU A 1 254 ? 17.934 -19.302 -12.462 1.00 85.38 254 GLU A CA 1
ATOM 1916 C C . GLU A 1 254 ? 19.117 -19.486 -13.408 1.00 85.38 254 GLU A C 1
ATOM 1918 O O . GLU A 1 254 ? 19.328 -18.655 -14.333 1.00 85.38 254 GLU A O 1
#

Organism: NCBI:txid357276

Radius of gyration: 25.39 Å; Cα contacts (8 Å, |Δi|>4): 561; chains: 1; bounding box: 55×35×74 Å

Sequence (254 aa):
DETLAALSNGSVVFYPINISKNCWNRTAPTKGTNGWYYNTAGGVCDAASGIASIELDATKKELVLNVLETASVGTIMSINVGFAINNGADFDDYIRFSFDVTVTDPSKIVISGTLAAGDYAGFSINFADYADAIEPCIGLSVDEFSKQVKNSGDARGDSSITPTIAMYPVKEDGTWDETSEYTANGLGYWFDGKSNVSSYGDNCVYFIESGEGSVFVGRYVNIASGTTIKAHFVYAMIEDHSRYVEFIVSGTME

Secondary structure (DSSP, 8-state):
-HHHHHHHTTSEEEEEEETTTTEE--PPPSBTTTEEEE-TTS-EE-GGG-SEEEEEETTTTEEEEEE-TTPPTT-EEEEEEEEEE-SSSS--SEEEEEEEEE---TTEEEEEEEE-SSTT-EEEEEGGGGHHHHIIIIIS-HHHHHHHHHHHHHTTT-TTSPP-EEEEEB-TTS-B--SSPP-SSSS-EEEETTS-EE-TTSSEEEEEEE-SSEEEEEEPTTPPTT-EEEEEEEEEETTEEEEEEEEEEEEEE-

InterPro domains:
  IPR032339 Domain of unknown function DUF4859 [PF16151] (131-236)